Protein AF-A0A5B1B670-F1 (afdb_monomer_lite)

pLDDT: mean 86.03, std 16.73, range [36.69, 98.81]

Sequence (240 aa):
MGDAPPSSEPCRYPGCGRPSRPDPATGRPSLYCEQPDPGGGPVHNRANAWRARRSQRPATAVATDQPAPAPVSMARATLEQQLADLPAKLGELRDYFDGVLATIGSAGDVEAAAAEVEDAHREALAKVTEAERRASAAERATRLAEERAGVAEQQRQEADAVAEEALAEAVRVREELAAELARVRQEADAAVAAARDELAGAQTGHAAQLAERDAAVDRARADAETARREAAAAVAARAA

Radius of gyration: 71.91 Å; chains: 1; bounding box: 123×59×212 Å

Organism: Mycobacterium simiae (NCBI:txid1784)

Foldseek 3Di:
DDDDDPPFDAAPAPPGRHGDPDDDPDDDGANHNQDADPVRHDGRHPVVSVVVVVVPPPPPDPPPPDDDPDPVVVVVVVVVVCVVCVVVVVVVVVVVVVVVVVVCVVVVPVVVVVVVVVVVVVVVVVVVVVVVVVVVVVVVVVVVVVVVVVVVVVVVVVVVVVVVVVVVVVVVVVVVVVVVVVVVVVVVVVVVVVVVVVVVVVVVVVVVVVVVVVVVVVVVVVVVVVVVVVVVVVVVVVVD

Secondary structure (DSSP, 8-state):
-PPPPP-PPBP-STT--SBPPPPPSSSPPPSS-----TTT----SHHHHHHHHHHHS--------------HHHHHHHHHHHHHHHHHHHHHHHHHHHHHHHHHHHHT-HHHHHHHHHHHHHHHHHHHHHHHHHHHHHHHHHHHHHHHHHHHHHHHHHHHHHHHHHHHHHHHHHHHHHHHHHHHHHHHHHHHHHHHHHHHHHHHHHHHHHHHHHHHHHHHHHHHHHHHHHHHHHHHHHH-

Structure (mmCIF, N/CA/C/O backbone):
data_AF-A0A5B1B670-F1
#
_entry.id   AF-A0A5B1B670-F1
#
loop_
_atom_site.group_PDB
_atom_site.id
_atom_site.type_symbol
_atom_site.label_atom_id
_atom_site.label_alt_id
_atom_site.label_comp_id
_atom_site.label_asym_id
_atom_site.label_entity_id
_atom_site.label_seq_id
_atom_site.pdbx_PDB_ins_code
_atom_site.Cartn_x
_atom_site.Cartn_y
_atom_site.Cartn_z
_atom_site.occupancy
_atom_site.B_iso_or_equiv
_atom_site.auth_seq_id
_atom_site.auth_comp_id
_atom_site.auth_asym_id
_atom_site.auth_atom_id
_atom_site.pdbx_PDB_model_num
ATOM 1 N N . MET A 1 1 ? -22.233 45.347 37.075 1.00 40.03 1 MET A N 1
ATOM 2 C CA . MET A 1 1 ? -23.461 44.555 37.291 1.00 40.03 1 MET A CA 1
ATOM 3 C C . MET A 1 1 ? -23.571 44.351 38.787 1.00 40.03 1 MET A C 1
ATOM 5 O O . MET A 1 1 ? -22.675 43.747 39.353 1.00 40.03 1 MET A O 1
ATOM 9 N N . GLY A 1 2 ? -24.519 45.033 39.430 1.00 38.62 2 GLY A N 1
ATOM 10 C CA . GLY A 1 2 ? -24.670 45.025 40.885 1.00 38.62 2 GLY A CA 1
ATOM 11 C C . GLY A 1 2 ? -2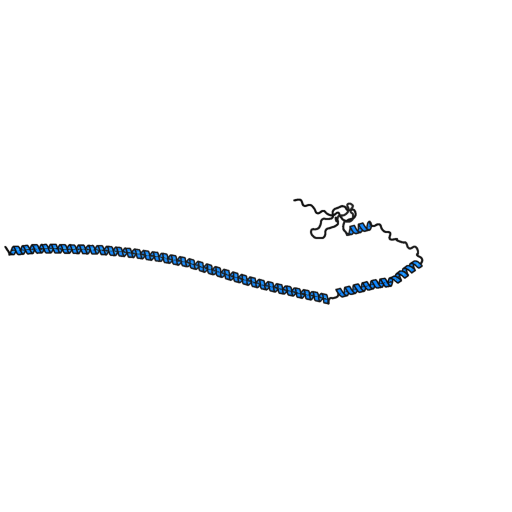5.566 43.873 41.315 1.00 38.62 2 GLY A C 1
ATOM 12 O O . GLY A 1 2 ? -26.729 43.842 40.918 1.00 38.62 2 GLY A O 1
ATOM 13 N N . ASP A 1 3 ? -25.016 42.951 42.101 1.00 39.50 3 ASP A N 1
ATOM 14 C CA . ASP A 1 3 ? -25.779 41.917 42.795 1.00 39.50 3 ASP A CA 1
ATOM 15 C C . ASP A 1 3 ? -26.571 42.554 43.940 1.00 39.50 3 ASP A C 1
ATOM 17 O O . ASP A 1 3 ? -26.010 43.156 44.859 1.00 39.50 3 ASP A O 1
ATOM 21 N N . ALA A 1 4 ? -27.895 42.438 43.874 1.00 37.97 4 ALA A N 1
ATOM 22 C CA . ALA A 1 4 ? -28.772 42.740 44.993 1.00 37.97 4 ALA A CA 1
ATOM 23 C C . ALA A 1 4 ? -28.609 41.631 46.053 1.00 37.97 4 ALA A C 1
ATOM 25 O O . ALA A 1 4 ? -28.753 40.456 45.710 1.00 37.97 4 ALA A O 1
ATOM 26 N N . PRO A 1 5 ? -28.306 41.947 47.326 1.00 52.00 5 PRO A N 1
ATOM 27 C CA . PRO A 1 5 ? -28.180 40.919 48.353 1.00 52.00 5 PRO A CA 1
ATOM 28 C C . PRO A 1 5 ? -29.547 40.267 48.628 1.00 52.00 5 PRO A C 1
ATOM 30 O O . PRO A 1 5 ? -30.568 40.964 48.592 1.00 52.00 5 PRO A O 1
ATOM 33 N N . PRO A 1 6 ? -29.602 38.956 48.935 1.00 54.06 6 PRO A N 1
ATOM 34 C CA . PRO A 1 6 ? -30.841 38.314 49.351 1.00 54.06 6 PRO A CA 1
ATOM 35 C C . PRO A 1 6 ? -31.345 39.000 50.623 1.00 54.06 6 PRO A C 1
ATOM 37 O O . PRO A 1 6 ? -30.607 39.170 51.594 1.00 54.06 6 PRO A O 1
ATOM 40 N N . SER A 1 7 ? -32.604 39.429 50.604 1.00 52.66 7 SER A N 1
ATOM 41 C CA . SER A 1 7 ? -33.283 40.052 51.735 1.00 52.66 7 SER A CA 1
ATOM 42 C C . SER A 1 7 ? -33.372 39.063 52.900 1.00 52.66 7 SER A C 1
ATOM 44 O O . SER A 1 7 ? -34.282 38.236 52.943 1.00 52.66 7 SER A O 1
ATOM 46 N N . SER A 1 8 ? -32.418 39.123 53.832 1.00 66.50 8 SER A N 1
ATOM 47 C CA . SER A 1 8 ? -32.449 38.357 55.078 1.00 66.50 8 SER A CA 1
ATOM 48 C C . SER A 1 8 ? -33.712 38.706 55.863 1.00 66.50 8 SER A C 1
ATOM 50 O O . SER A 1 8 ? -33.889 39.852 56.282 1.00 66.50 8 SER A O 1
ATOM 52 N N . GLU A 1 9 ? -34.595 37.728 56.069 1.00 78.62 9 GLU A N 1
ATOM 53 C CA . GLU A 1 9 ? -35.755 37.896 56.944 1.00 78.62 9 GLU A CA 1
ATOM 54 C C . GLU A 1 9 ? -35.300 38.304 58.360 1.00 78.62 9 GLU A C 1
ATOM 56 O O . GLU A 1 9 ? -34.229 37.889 58.817 1.00 78.62 9 GLU A O 1
ATOM 61 N N . PRO A 1 10 ? -36.076 39.119 59.094 1.00 86.56 10 PRO A N 1
ATOM 62 C CA . PRO A 1 10 ? -35.731 39.459 60.467 1.00 86.56 10 PRO A CA 1
ATOM 63 C C . PRO A 1 10 ? -35.710 38.205 61.356 1.00 86.56 10 PRO A C 1
ATOM 65 O O . PRO A 1 10 ? -36.527 37.292 61.221 1.00 86.56 10 PRO A O 1
ATOM 68 N N . CYS A 1 11 ? -34.776 38.174 62.304 1.00 89.50 11 CYS A N 1
ATOM 69 C CA . CYS A 1 11 ? -34.602 37.104 63.279 1.00 89.50 11 CYS A CA 1
ATOM 70 C C . CYS A 1 11 ? -35.915 36.818 64.024 1.00 89.50 11 CYS A C 1
ATOM 72 O O . CYS A 1 11 ? -36.503 37.695 64.651 1.00 89.50 11 CYS A O 1
ATOM 74 N N . ARG A 1 12 ? -36.348 35.552 64.052 1.00 87.56 12 ARG A N 1
ATOM 75 C CA . ARG A 1 12 ? -37.629 35.143 64.666 1.00 87.56 12 ARG A CA 1
ATOM 76 C C . ARG A 1 12 ? -37.575 34.977 66.199 1.00 87.56 12 ARG A C 1
ATOM 78 O O . ARG A 1 12 ? -38.421 34.287 66.795 1.00 87.56 12 ARG A O 1
ATOM 85 N N . TYR A 1 13 ? -36.547 35.534 66.841 1.00 88.44 13 TYR A N 1
ATOM 86 C CA . TYR A 1 13 ? -36.388 35.559 68.297 1.00 88.44 13 TYR A CA 1
ATOM 87 C C . TYR A 1 13 ? -37.199 36.729 68.894 1.00 88.44 13 TYR A C 1
ATOM 89 O O . TYR A 1 13 ? -37.145 37.828 68.343 1.00 88.44 13 TYR A O 1
ATOM 97 N N . PRO A 1 14 ? -37.964 36.538 69.989 1.00 84.94 14 PRO A N 1
ATOM 98 C CA . PRO A 1 14 ? -38.789 37.606 70.562 1.00 84.94 14 PRO A CA 1
ATOM 99 C C . PRO A 1 14 ? -37.969 38.863 70.901 1.00 84.94 14 PRO A C 1
ATOM 101 O O . PRO A 1 14 ? -37.016 38.780 71.669 1.00 84.94 14 PRO A O 1
ATOM 104 N N . GLY A 1 15 ? -38.345 40.017 70.340 1.00 83.12 15 GLY A N 1
ATOM 105 C CA . GLY A 1 15 ? -37.684 41.305 70.599 1.00 83.12 15 GLY A CA 1
ATOM 106 C C . GLY A 1 15 ? -36.414 41.584 69.782 1.00 83.12 15 GLY A C 1
ATOM 107 O O . GLY A 1 15 ? -35.803 42.632 69.970 1.00 83.12 15 GLY A O 1
ATOM 108 N N . CYS A 1 16 ? -36.016 40.698 68.864 1.00 86.25 16 CYS A N 1
ATOM 109 C CA . CYS A 1 16 ? -34.863 40.917 67.990 1.00 86.25 16 CYS A CA 1
ATOM 110 C C . CYS A 1 16 ? -35.292 41.423 66.604 1.00 86.25 16 CYS A C 1
ATOM 112 O O . CYS A 1 16 ? -36.090 40.779 65.933 1.00 86.25 16 CYS A O 1
ATOM 114 N N . GLY A 1 17 ? -34.731 42.553 66.160 1.00 82.50 17 GLY A N 1
ATOM 115 C CA . GLY A 1 17 ? -34.932 43.104 64.808 1.00 82.50 17 GLY A CA 1
ATOM 116 C C . GLY A 1 17 ? -33.762 42.878 63.841 1.00 82.50 17 GLY A C 1
ATOM 117 O O . GLY A 1 17 ? -33.761 43.440 62.751 1.00 82.50 17 GLY A O 1
ATOM 118 N N . ARG A 1 18 ? -32.734 42.115 64.240 1.00 85.50 18 ARG A N 1
ATOM 119 C CA . ARG A 1 18 ? -31.545 41.854 63.403 1.00 85.50 18 ARG A CA 1
ATOM 120 C C . ARG A 1 18 ? -31.890 40.916 62.239 1.00 85.50 18 ARG A C 1
ATOM 122 O O . ARG A 1 18 ? -32.767 40.074 62.421 1.00 85.50 18 ARG A O 1
ATOM 129 N N . PRO A 1 19 ? -31.188 40.990 61.095 1.00 85.56 19 PRO A N 1
ATOM 130 C CA . PRO A 1 19 ? -31.355 40.009 60.023 1.00 85.56 19 PRO A CA 1
ATOM 131 C C . PRO A 1 19 ? -31.002 38.594 60.508 1.00 85.56 19 PRO A C 1
ATOM 133 O O . PRO A 1 19 ? -30.134 38.422 61.372 1.00 85.56 19 PRO A O 1
ATOM 136 N N . SER A 1 20 ? -31.688 37.580 59.978 1.00 84.56 20 SER A N 1
ATOM 137 C CA . SER A 1 20 ? -31.318 36.180 60.176 1.00 84.56 20 SER A CA 1
ATOM 138 C C . SER A 1 20 ? -29.933 35.900 59.592 1.00 84.56 20 SER A C 1
ATOM 140 O O . SER A 1 20 ? -29.434 36.632 58.731 1.00 84.56 20 SER A O 1
ATOM 142 N N . ARG A 1 21 ? -29.271 34.854 60.096 1.00 82.44 21 ARG A N 1
ATOM 143 C CA . ARG A 1 21 ? -27.953 34.481 59.591 1.00 82.44 21 ARG A CA 1
ATOM 144 C C . ARG A 1 21 ? -28.082 34.047 58.113 1.00 82.44 21 ARG A C 1
ATOM 146 O O . ARG A 1 21 ? -28.992 33.271 57.811 1.00 82.44 21 ARG A O 1
ATOM 153 N N . PRO A 1 22 ? -27.180 34.508 57.220 1.00 76.06 22 PRO A N 1
ATOM 154 C CA . PRO A 1 22 ? -27.204 34.147 55.804 1.00 76.06 22 PRO A CA 1
ATOM 155 C C . PRO A 1 22 ? -27.184 32.636 55.582 1.00 76.06 22 PRO A C 1
ATOM 157 O O . PRO A 1 22 ? -26.565 31.899 56.360 1.00 76.06 22 PRO A O 1
ATOM 160 N N . ASP A 1 23 ? -27.837 32.195 54.510 1.00 75.06 23 ASP A N 1
ATOM 161 C CA . ASP A 1 23 ? -27.971 30.776 54.199 1.00 75.06 23 ASP A CA 1
ATOM 162 C C . ASP A 1 23 ? -26.605 30.110 53.996 1.00 75.06 23 ASP A C 1
ATOM 164 O O . ASP A 1 23 ? -25.756 30.637 53.268 1.00 75.06 23 ASP A O 1
ATOM 168 N N . PRO A 1 24 ? -26.359 28.950 54.630 1.00 69.44 24 PRO A N 1
ATOM 169 C CA . PRO A 1 24 ? -25.175 28.168 54.320 1.00 69.44 24 PRO A CA 1
ATOM 170 C C . PRO A 1 24 ? -25.276 27.633 52.884 1.00 69.44 24 PRO A C 1
ATOM 172 O O . PRO A 1 24 ? -26.355 27.259 52.432 1.00 69.44 24 PRO A O 1
ATOM 175 N N . ALA A 1 25 ? -24.138 27.537 52.183 1.00 66.38 25 ALA A N 1
ATOM 176 C CA . ALA A 1 25 ? -24.068 27.032 50.803 1.00 66.38 25 ALA A CA 1
ATOM 177 C C . ALA A 1 25 ? -24.646 25.608 50.635 1.00 66.38 25 ALA A C 1
ATOM 179 O O . ALA A 1 25 ? -25.003 25.202 49.533 1.00 66.38 25 ALA A O 1
ATOM 180 N N . THR A 1 26 ? -24.769 24.861 51.733 1.00 56.81 26 THR A N 1
ATOM 181 C CA . THR A 1 26 ? -25.483 23.590 51.823 1.00 56.81 26 THR A CA 1
ATOM 182 C C . THR A 1 26 ? -26.302 23.554 53.117 1.00 56.81 26 THR A C 1
ATOM 184 O O . THR A 1 26 ? -25.773 23.746 54.211 1.00 56.81 26 THR A O 1
ATOM 187 N N . GLY A 1 27 ? -27.611 23.307 53.006 1.00 67.38 27 GLY A N 1
ATOM 188 C CA . GLY A 1 27 ? -28.507 23.148 54.156 1.00 67.38 27 GLY A CA 1
ATOM 189 C C . GLY A 1 27 ? -29.766 24.011 54.099 1.00 67.38 27 GLY A C 1
ATOM 190 O O . GLY A 1 27 ? -30.046 24.692 53.118 1.00 67.38 27 GLY A O 1
ATOM 191 N N . ARG A 1 28 ? -30.570 23.933 55.164 1.00 67.75 28 ARG A N 1
ATOM 192 C CA . ARG A 1 28 ? -31.826 24.680 55.287 1.00 67.75 28 ARG A CA 1
ATOM 193 C C . ARG A 1 28 ? -31.548 26.102 55.802 1.00 67.75 28 ARG A C 1
ATOM 195 O O . ARG A 1 28 ? -30.795 26.221 56.771 1.00 67.75 28 ARG A O 1
ATOM 202 N N . PRO A 1 29 ? -32.200 27.136 55.241 1.00 73.38 29 PRO A N 1
ATOM 203 C CA . PRO A 1 29 ? -32.092 28.514 55.703 1.00 73.38 29 PRO A CA 1
ATOM 204 C C . PRO A 1 29 ? -32.267 28.682 57.209 1.00 73.38 29 PRO A C 1
ATOM 206 O O . PRO A 1 29 ? -33.147 28.060 57.825 1.00 73.38 29 PRO A O 1
ATOM 209 N N . SER A 1 30 ? -31.435 29.532 57.813 1.00 79.62 30 SER A N 1
ATOM 210 C CA . SER A 1 30 ? -31.504 29.802 59.248 1.00 79.62 30 SER A CA 1
ATOM 211 C C . SER A 1 30 ? -32.535 30.903 59.538 1.00 79.62 30 SER A C 1
ATOM 213 O O . SER A 1 30 ? -32.563 31.948 58.896 1.00 79.62 30 SER A O 1
ATOM 215 N N . LEU A 1 31 ? -33.409 30.679 60.523 1.00 84.19 31 LEU A N 1
ATOM 216 C CA . LEU A 1 31 ? -34.479 31.627 60.892 1.00 84.19 31 LEU A CA 1
ATOM 217 C C . LEU A 1 31 ? -34.082 32.583 62.034 1.00 84.19 31 LEU A C 1
ATOM 219 O O . LEU A 1 31 ? -34.919 33.329 62.550 1.00 84.19 31 LEU A O 1
ATOM 223 N N . TYR A 1 32 ? -32.831 32.518 62.492 1.00 88.88 32 TYR A N 1
ATOM 224 C CA . TYR A 1 32 ? -32.336 33.265 63.648 1.00 88.88 32 TYR A CA 1
ATOM 225 C C . TYR A 1 32 ? -30.950 33.847 63.356 1.00 88.88 32 TYR A C 1
ATOM 227 O O . TYR A 1 32 ? -30.236 33.338 62.500 1.00 88.88 32 TYR A O 1
ATOM 235 N N . CYS A 1 33 ? -30.561 34.917 64.052 1.00 87.94 33 CYS A N 1
ATOM 236 C CA . CYS A 1 33 ? -29.264 35.568 63.838 1.00 87.94 33 CYS A CA 1
ATOM 237 C C . CYS A 1 33 ? -28.088 34.845 64.515 1.00 87.94 33 CYS A C 1
ATOM 239 O O . CYS A 1 33 ? -26.942 35.188 64.247 1.00 87.94 33 CYS A O 1
ATOM 241 N N . GLU A 1 34 ? -28.359 33.877 65.401 1.00 85.31 34 GLU A N 1
ATOM 242 C CA . GLU A 1 34 ? -27.355 33.091 66.139 1.00 85.31 34 GLU A CA 1
ATOM 243 C C . GLU A 1 34 ? -26.338 33.928 66.927 1.00 85.31 34 GLU A C 1
ATOM 245 O O . GLU A 1 34 ? -25.272 33.446 67.306 1.00 85.31 34 GLU A O 1
ATOM 250 N N . GLN A 1 35 ? -26.695 35.172 67.246 1.00 83.94 35 GLN A N 1
ATOM 251 C CA . GLN A 1 35 ? -25.911 36.043 68.109 1.00 83.94 35 GLN A CA 1
ATOM 252 C C . GLN A 1 35 ? -26.555 36.178 69.495 1.00 83.94 35 GLN A C 1
ATOM 254 O O . GLN A 1 35 ? -27.779 36.076 69.614 1.00 83.94 35 GLN A O 1
ATOM 259 N N . PRO A 1 36 ? -25.754 36.392 70.553 1.00 86.38 36 PRO A N 1
ATOM 260 C CA . PRO A 1 36 ? -26.262 36.764 71.868 1.00 86.38 36 PRO A CA 1
ATOM 261 C C . PRO A 1 36 ? -26.767 38.218 71.896 1.00 86.38 36 PRO A C 1
ATOM 263 O O . PRO A 1 36 ? -26.414 39.053 71.049 1.00 86.38 36 PRO A O 1
ATOM 266 N N . ASP A 1 37 ? -27.595 38.528 72.896 1.00 82.31 37 ASP A N 1
ATOM 267 C CA . ASP A 1 37 ? -28.037 39.900 73.165 1.00 82.31 37 ASP A CA 1
ATOM 268 C C . ASP A 1 37 ? -26.850 40.796 73.581 1.00 82.31 37 ASP A C 1
ATOM 270 O O . ASP A 1 37 ? -25.907 40.299 74.202 1.00 82.31 37 ASP A O 1
ATOM 274 N N . PRO A 1 38 ? -26.895 42.123 73.321 1.00 72.19 38 PRO A N 1
ATOM 275 C CA . PRO A 1 38 ? -25.811 43.064 73.649 1.00 72.19 38 PRO A CA 1
ATOM 276 C C . PRO A 1 38 ? -25.345 43.051 75.114 1.00 72.19 38 PRO A C 1
ATOM 278 O O . PRO A 1 38 ? -24.224 43.455 75.397 1.00 72.19 38 PRO A O 1
ATOM 281 N N . GLY A 1 39 ? -26.197 42.598 76.039 1.00 71.94 39 GLY A N 1
ATOM 282 C CA . GLY A 1 39 ? -25.903 42.484 77.471 1.00 71.94 39 GLY A CA 1
ATOM 283 C C . GLY A 1 39 ? -25.408 41.104 77.924 1.00 71.94 39 GLY A C 1
ATOM 284 O O . GLY A 1 39 ? -25.469 40.819 79.114 1.00 71.94 39 GLY A O 1
ATOM 285 N N . GLY A 1 40 ? -24.982 40.228 77.005 1.00 74.25 40 GLY A N 1
ATOM 286 C CA . GLY A 1 40 ? -24.551 38.861 77.334 1.00 74.25 40 GLY A CA 1
ATOM 287 C C . GLY A 1 40 ? -25.704 37.864 77.503 1.00 74.25 40 GLY A C 1
ATOM 288 O O . GLY A 1 40 ? -25.582 36.887 78.239 1.00 74.25 40 GLY A O 1
ATOM 289 N N . GLY A 1 41 ? -26.839 38.117 76.844 1.00 79.00 41 GLY A N 1
ATOM 290 C CA . GLY A 1 41 ? -28.018 37.248 76.892 1.00 79.00 41 GLY A CA 1
ATOM 291 C C . GLY A 1 41 ? -27.886 35.965 76.053 1.00 79.00 41 GLY A C 1
ATOM 292 O O . GLY A 1 41 ? -26.895 35.768 75.345 1.00 79.00 41 GLY A O 1
ATOM 293 N N . PRO A 1 42 ? -28.887 35.068 76.116 1.00 83.56 42 PRO A N 1
ATOM 294 C CA . PRO A 1 42 ? -28.865 33.792 75.409 1.00 83.56 42 PRO A CA 1
ATOM 295 C C . PRO A 1 42 ? -28.763 33.979 73.891 1.00 83.56 42 PRO A C 1
ATOM 297 O O . PRO A 1 42 ? -29.388 34.862 73.311 1.00 83.56 42 PRO A O 1
ATOM 300 N N . VAL A 1 43 ? -28.010 33.098 73.230 1.00 88.62 43 VAL A N 1
ATOM 301 C CA . VAL A 1 43 ? -27.857 33.109 71.768 1.00 88.62 43 VAL A CA 1
ATOM 302 C C . VAL A 1 43 ? -29.208 32.913 71.079 1.00 88.62 43 VAL A C 1
ATOM 304 O O . VAL A 1 43 ? -29.965 32.003 71.431 1.00 88.62 43 VAL A O 1
ATOM 307 N N . HIS A 1 44 ? -29.507 33.731 70.071 1.00 88.62 44 HIS A N 1
ATOM 308 C CA . HIS A 1 44 ? -30.762 33.663 69.326 1.00 88.62 44 HIS A CA 1
ATOM 309 C C . HIS A 1 44 ? -30.781 32.436 68.417 1.00 88.62 44 HIS A C 1
ATOM 311 O O . HIS A 1 44 ? -30.301 32.461 67.290 1.00 88.62 44 HIS A O 1
ATOM 317 N N . ASN A 1 45 ? -31.354 31.346 68.915 1.00 87.69 45 ASN A N 1
ATOM 318 C CA . ASN A 1 45 ? -31.592 30.111 68.175 1.00 87.69 45 ASN A CA 1
ATOM 319 C C . ASN A 1 45 ? -32.977 29.541 68.529 1.00 87.69 45 ASN A C 1
ATOM 321 O O . ASN A 1 45 ? -33.667 30.042 69.423 1.00 87.69 45 ASN A O 1
ATOM 325 N N . ARG A 1 46 ? -33.395 28.465 67.853 1.00 85.94 46 ARG A N 1
ATOM 326 C CA . ARG A 1 46 ? -34.724 27.853 68.042 1.00 85.94 46 ARG A CA 1
ATOM 327 C C . ARG A 1 46 ? -35.000 27.437 69.491 1.00 85.94 46 ARG A C 1
ATOM 329 O O . ARG A 1 46 ? -36.104 27.665 69.988 1.00 85.94 46 ARG A O 1
ATOM 336 N N . ALA A 1 47 ? -34.013 26.842 70.159 1.00 83.69 47 ALA A N 1
ATOM 337 C CA . ALA A 1 47 ? -34.155 26.328 71.519 1.00 83.69 47 ALA A CA 1
ATOM 338 C C . ALA A 1 47 ? -34.345 27.461 72.541 1.00 83.69 47 ALA A C 1
ATOM 340 O O . ALA A 1 47 ? -35.223 27.388 73.405 1.00 83.69 47 ALA A O 1
ATOM 341 N N . ASN A 1 48 ? -33.573 28.539 72.404 1.00 86.94 48 ASN A N 1
ATOM 342 C CA . ASN A 1 48 ? -33.671 29.704 73.278 1.00 86.94 48 ASN A CA 1
ATOM 343 C C . ASN A 1 48 ? -34.914 30.543 72.967 1.00 86.94 48 ASN A C 1
ATOM 345 O O . ASN A 1 48 ? -35.574 31.008 73.891 1.00 86.94 48 ASN A O 1
ATOM 349 N N . ALA A 1 49 ? -35.317 30.652 71.697 1.00 85.94 49 ALA A N 1
ATOM 350 C CA . ALA A 1 49 ? -36.555 31.330 71.312 1.00 85.94 49 ALA A CA 1
ATOM 351 C C . ALA A 1 49 ? -37.801 30.640 71.894 1.00 85.94 49 ALA A C 1
ATOM 353 O O . ALA A 1 49 ? -38.769 31.302 72.263 1.00 85.94 49 ALA A O 1
ATOM 354 N N . TRP A 1 50 ? -37.798 29.304 71.982 1.00 83.06 50 TRP A N 1
ATOM 355 C CA . TRP A 1 50 ? -38.866 28.559 72.652 1.00 83.06 50 TRP A CA 1
ATOM 356 C C . TRP A 1 50 ? -38.888 28.826 74.164 1.00 83.06 50 TRP A C 1
ATOM 358 O O . TRP A 1 50 ? -39.954 29.113 74.709 1.00 83.06 50 TRP A O 1
ATOM 368 N N . ARG A 1 51 ? -37.723 28.816 74.829 1.00 84.25 51 ARG A N 1
ATOM 369 C CA . ARG A 1 51 ? -37.611 29.161 76.257 1.00 84.25 51 ARG A CA 1
ATOM 370 C C . ARG A 1 51 ? -38.077 30.591 76.547 1.00 84.25 51 ARG A C 1
ATOM 372 O O . ARG A 1 51 ? -38.885 30.772 77.450 1.00 84.25 51 ARG A O 1
ATOM 379 N N . ALA A 1 52 ? -37.659 31.566 75.740 1.00 83.81 52 ALA A N 1
ATOM 380 C CA . ALA A 1 52 ? -38.060 32.967 75.871 1.00 83.81 52 ALA A CA 1
ATOM 381 C C . ALA A 1 52 ? -39.577 33.170 75.700 1.00 83.81 52 ALA A C 1
ATOM 383 O O . ALA A 1 52 ? -40.200 33.923 76.441 1.00 83.81 52 ALA A O 1
ATOM 384 N N . ARG A 1 53 ? -40.212 32.452 74.764 1.00 82.31 53 ARG A N 1
ATOM 385 C CA . ARG A 1 53 ? -41.678 32.477 74.614 1.00 82.31 53 ARG A CA 1
ATOM 386 C C . ARG A 1 53 ? -42.403 31.831 75.793 1.00 82.31 53 ARG A C 1
ATOM 388 O O . ARG A 1 53 ? -43.495 32.262 76.148 1.00 82.31 53 ARG A O 1
ATOM 395 N N . ARG A 1 54 ? -41.812 30.802 76.404 1.00 77.06 54 ARG A N 1
ATOM 396 C CA . ARG A 1 54 ? -42.374 30.146 77.590 1.00 77.06 54 ARG A CA 1
ATOM 397 C C . ARG A 1 54 ? -42.275 31.026 78.835 1.00 77.06 54 ARG A C 1
ATOM 399 O O . ARG A 1 54 ? -43.207 31.006 79.625 1.00 77.06 54 ARG A O 1
ATOM 406 N N . SER A 1 55 ? -41.204 31.802 78.991 1.00 75.00 55 SER A N 1
ATOM 407 C CA . SER A 1 55 ? -41.062 32.754 80.101 1.00 75.00 55 SER A CA 1
ATOM 408 C C . SER A 1 55 ? -41.899 34.026 79.927 1.00 75.00 55 SER A C 1
ATOM 410 O O . SER A 1 55 ? -42.243 34.652 80.920 1.00 75.00 55 SER A O 1
ATOM 412 N N . GLN A 1 56 ? -42.255 34.397 78.690 1.00 70.56 56 GLN A N 1
ATOM 413 C CA . GLN A 1 56 ? -43.163 35.517 78.390 1.00 70.56 56 GLN A CA 1
ATOM 414 C C . GLN A 1 56 ? -44.648 35.128 78.391 1.00 70.56 56 GLN A C 1
ATOM 416 O O . GLN A 1 56 ? -45.514 36.002 78.343 1.00 70.56 56 GLN A O 1
ATOM 421 N N . ARG A 1 57 ? -44.973 33.830 78.443 1.00 63.78 57 ARG A N 1
ATOM 422 C CA . ARG A 1 57 ? -46.346 33.401 78.710 1.00 63.78 57 ARG A CA 1
ATOM 423 C C . ARG A 1 57 ? -46.684 33.817 80.146 1.00 63.78 57 ARG A C 1
ATOM 425 O O . ARG A 1 57 ? -45.953 33.404 81.047 1.00 63.78 57 ARG A O 1
ATOM 432 N N . PRO A 1 58 ? -47.767 34.580 80.389 1.00 48.41 58 PRO A N 1
ATOM 433 C CA . PRO A 1 58 ? -48.244 34.764 81.749 1.00 48.41 58 PRO A CA 1
ATOM 434 C C . PRO A 1 58 ? -48.482 33.371 82.322 1.00 48.41 58 PRO A C 1
ATOM 436 O O . PRO A 1 58 ? -49.105 32.529 81.668 1.00 48.41 58 PRO A O 1
ATOM 439 N N . ALA A 1 59 ? -47.926 33.111 83.503 1.00 51.41 59 ALA A N 1
ATOM 440 C CA . ALA A 1 59 ? -48.277 31.938 84.274 1.00 51.41 59 ALA A CA 1
ATOM 441 C C . ALA A 1 59 ? -49.785 32.025 84.524 1.00 51.41 59 ALA A C 1
ATOM 443 O O . ALA A 1 59 ? -50.235 32.712 85.436 1.00 51.41 59 ALA A O 1
ATOM 444 N N . THR A 1 60 ? -50.584 31.378 83.674 1.00 42.62 60 THR A N 1
ATOM 445 C CA . THR A 1 60 ? -51.917 30.936 84.060 1.00 42.62 60 THR A CA 1
ATOM 446 C C . THR A 1 60 ? -51.684 30.138 85.322 1.00 42.62 60 THR A C 1
ATOM 448 O O . THR A 1 60 ? -51.037 29.090 85.261 1.00 42.62 60 THR A O 1
ATOM 451 N N . ALA A 1 61 ? -52.078 30.738 86.443 1.00 43.31 61 ALA A N 1
ATOM 452 C CA . ALA A 1 61 ? -51.874 30.229 87.776 1.00 43.31 61 ALA A CA 1
ATOM 453 C C . ALA A 1 61 ? -52.211 28.739 87.782 1.00 43.31 61 ALA A C 1
ATOM 455 O O . ALA A 1 61 ? -53.371 28.345 87.684 1.00 43.31 61 ALA A O 1
ATOM 456 N N . VAL A 1 62 ? -51.175 27.905 87.866 1.00 42.81 62 VAL A N 1
ATOM 457 C CA . VAL A 1 62 ? -51.341 26.603 88.487 1.00 42.81 62 VAL A CA 1
ATOM 458 C C . VAL A 1 62 ? -51.684 26.976 89.915 1.00 42.81 62 VAL A C 1
ATOM 460 O O . VAL A 1 62 ? -50.833 27.502 90.631 1.00 42.81 62 VAL A O 1
ATOM 463 N N . ALA A 1 63 ? -52.959 26.841 90.264 1.00 40.81 63 ALA A N 1
ATOM 464 C CA . ALA A 1 63 ? -53.410 26.936 91.632 1.00 40.81 63 ALA A CA 1
ATOM 465 C C . ALA A 1 63 ? -52.605 25.905 92.429 1.00 40.81 63 ALA A C 1
ATOM 467 O O . ALA A 1 63 ? -52.902 24.714 92.422 1.00 40.81 63 ALA A O 1
ATOM 468 N N . THR A 1 64 ? -51.522 26.350 93.060 1.00 38.34 64 THR A N 1
ATOM 469 C CA . THR A 1 64 ? -50.945 25.659 94.202 1.00 38.34 64 THR A CA 1
ATOM 470 C C . THR A 1 64 ? -51.916 25.895 95.340 1.00 38.34 64 THR A C 1
ATOM 472 O O . THR A 1 64 ? -51.754 26.821 96.133 1.00 38.34 64 THR A O 1
ATOM 475 N N . ASP A 1 65 ? -52.977 25.098 95.339 1.00 36.69 65 ASP A N 1
ATOM 476 C CA . ASP A 1 65 ? -53.834 24.933 96.491 1.00 36.69 65 ASP A CA 1
ATOM 477 C C . ASP A 1 65 ? -52.957 24.271 97.558 1.00 36.69 65 ASP A C 1
ATOM 479 O O . ASP A 1 65 ? -52.498 23.135 97.409 1.00 36.69 65 ASP A O 1
ATOM 483 N N . GLN A 1 66 ? -52.614 25.029 98.597 1.00 39.28 66 GLN A N 1
ATOM 484 C CA . GLN A 1 66 ? -52.184 24.404 99.837 1.00 39.28 66 GLN A CA 1
ATOM 485 C C . GLN A 1 66 ? -53.331 23.492 100.278 1.00 39.28 66 GLN A C 1
ATOM 487 O O . GLN A 1 66 ? -54.460 23.979 100.359 1.00 39.28 66 GLN A O 1
ATOM 492 N N . PRO A 1 67 ? -53.104 22.208 100.599 1.00 42.22 67 PRO A N 1
ATOM 493 C CA . PRO A 1 67 ? -54.172 21.416 101.164 1.00 42.22 67 PRO A CA 1
ATOM 494 C C . PRO A 1 67 ? -54.422 21.940 102.581 1.00 42.22 67 PRO A C 1
ATOM 496 O O . PRO A 1 67 ? -53.738 21.575 103.536 1.00 42.22 67 PRO A O 1
ATOM 499 N N . ALA A 1 68 ? -55.442 22.786 102.727 1.00 49.81 68 ALA A N 1
ATOM 500 C CA . ALA A 1 68 ? -56.269 22.745 103.923 1.00 49.81 68 ALA A CA 1
ATOM 501 C C . ALA A 1 68 ? -56.698 21.279 104.138 1.00 49.81 68 ALA A C 1
ATOM 503 O O . ALA A 1 68 ? -56.814 20.548 103.147 1.00 49.81 68 ALA A O 1
ATOM 504 N N . PRO A 1 69 ? -56.922 20.802 105.378 1.00 44.72 69 PRO A N 1
ATOM 505 C CA . PRO A 1 69 ? -57.414 19.450 105.594 1.00 44.72 69 PRO A CA 1
ATOM 506 C C . PRO A 1 69 ? -58.776 19.330 104.911 1.00 44.72 69 PRO A C 1
ATOM 508 O O . PRO A 1 69 ? -59.807 19.722 105.455 1.00 44.72 69 PRO A O 1
ATOM 511 N N . ALA A 1 70 ? -58.770 18.831 103.677 1.00 46.47 70 ALA A N 1
ATOM 512 C CA . ALA A 1 70 ? -59.983 18.498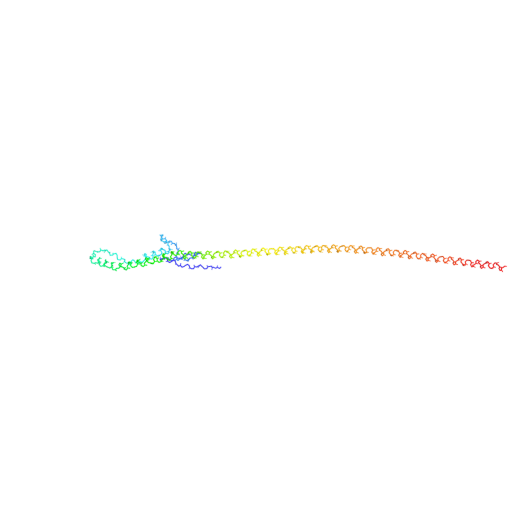 102.979 1.00 46.47 70 ALA A CA 1
ATOM 513 C C . ALA A 1 70 ? -60.689 17.456 103.855 1.00 46.47 70 ALA A C 1
ATOM 515 O O . ALA A 1 70 ? -60.026 16.543 104.366 1.00 46.47 70 ALA A O 1
ATOM 516 N N . PRO A 1 71 ? -62.007 17.585 104.084 1.00 49.59 71 PRO A N 1
ATOM 517 C CA . PRO A 1 71 ? -62.742 16.575 104.824 1.00 49.59 71 PRO A CA 1
ATOM 518 C C . PRO A 1 71 ? -62.435 15.219 104.192 1.00 49.59 71 PRO A C 1
ATOM 520 O O . PRO A 1 71 ? -62.353 15.108 102.969 1.00 49.59 71 PRO A O 1
ATOM 523 N N . VAL A 1 72 ? -62.241 14.194 105.021 1.00 56.44 72 VAL A N 1
ATOM 524 C CA . VAL A 1 72 ? -61.844 12.826 104.627 1.00 56.44 72 VAL A CA 1
ATOM 525 C C . VAL A 1 72 ? -62.711 12.268 103.477 1.00 56.44 72 VAL A C 1
ATOM 527 O O . VAL A 1 72 ? -62.288 11.379 102.744 1.00 56.44 72 VAL A O 1
ATOM 530 N N . SER A 1 73 ? -63.896 12.847 103.272 1.00 56.31 73 SER A N 1
ATOM 531 C CA . SER A 1 73 ? -64.814 12.663 102.146 1.00 56.31 73 SER A CA 1
ATOM 532 C C . SER A 1 73 ? -64.271 13.082 100.770 1.00 56.31 73 SER A C 1
ATOM 534 O O . SER A 1 73 ? -64.511 12.361 99.814 1.00 56.31 73 SER A O 1
ATOM 536 N N . MET A 1 74 ? -63.524 14.184 100.632 1.00 50.41 74 MET A N 1
ATOM 537 C CA . MET A 1 74 ? -62.924 14.591 99.347 1.00 50.41 74 MET A CA 1
ATOM 538 C C . MET A 1 74 ? -61.730 13.706 98.992 1.00 50.41 74 MET A C 1
ATOM 540 O O . MET A 1 74 ? -61.583 13.311 97.842 1.00 50.41 74 MET A O 1
ATOM 544 N N . ALA A 1 75 ? -60.919 13.315 99.980 1.00 56.88 75 ALA A N 1
ATOM 545 C CA . ALA A 1 75 ? -59.854 12.331 99.780 1.00 56.88 75 ALA A CA 1
ATOM 546 C C . ALA A 1 75 ? -60.422 10.950 99.393 1.00 56.88 75 ALA A C 1
ATOM 548 O O . ALA A 1 75 ? -59.878 10.300 98.504 1.00 56.88 75 ALA A O 1
ATOM 549 N N . ARG A 1 76 ? -61.553 10.533 99.989 1.00 60.72 76 ARG A N 1
ATOM 550 C CA . ARG A 1 76 ? -62.298 9.326 99.586 1.00 60.72 76 ARG A CA 1
ATOM 551 C C . ARG A 1 76 ? -62.913 9.438 98.196 1.00 60.72 76 ARG A C 1
ATOM 553 O O . ARG A 1 76 ? -62.739 8.515 97.420 1.00 60.72 76 ARG A O 1
ATOM 560 N N . ALA A 1 77 ? -63.552 10.557 97.865 1.00 63.75 77 ALA A N 1
ATOM 561 C CA . ALA A 1 77 ? -64.122 10.784 96.538 1.00 63.75 77 ALA A CA 1
ATOM 562 C C . ALA A 1 77 ? -63.033 10.789 95.454 1.00 63.75 77 ALA A C 1
ATOM 564 O O . ALA A 1 77 ? -63.214 10.224 94.382 1.00 63.75 77 ALA A O 1
ATOM 565 N N . THR A 1 78 ? -61.862 11.359 95.755 1.00 68.44 78 THR A N 1
ATOM 566 C CA . THR A 1 78 ? -60.710 11.338 94.842 1.00 68.44 78 THR A CA 1
ATOM 567 C C . THR A 1 78 ? -60.115 9.929 94.727 1.00 68.44 78 THR A C 1
ATOM 569 O O . THR A 1 78 ? -59.717 9.529 93.639 1.00 68.44 78 THR A O 1
ATOM 572 N N . LEU A 1 79 ? -60.089 9.147 95.815 1.00 71.12 79 LEU A N 1
ATOM 573 C CA . LEU A 1 79 ? -59.651 7.746 95.800 1.00 71.12 79 LEU A CA 1
ATOM 574 C C . LEU A 1 79 ? -60.636 6.840 95.044 1.00 71.12 79 LEU A C 1
ATOM 576 O O . LEU A 1 79 ? -60.200 5.991 94.279 1.00 71.12 79 LEU A O 1
ATOM 580 N N . GLU A 1 80 ? -61.943 7.027 95.217 1.00 74.56 80 GLU A N 1
ATOM 581 C CA . GLU A 1 80 ? -62.990 6.307 94.481 1.00 74.56 80 GLU A CA 1
ATOM 582 C C . GLU A 1 80 ? -62.945 6.636 92.989 1.00 74.56 80 GLU A C 1
ATOM 584 O O . GLU A 1 80 ? -63.010 5.723 92.173 1.00 74.56 80 GLU A O 1
ATOM 589 N N . GLN A 1 81 ? -62.730 7.904 92.626 1.00 77.06 81 GLN A N 1
ATOM 590 C CA . GLN A 1 81 ? -62.496 8.313 91.241 1.00 77.06 81 GLN A CA 1
ATOM 591 C C . GLN A 1 81 ? -61.223 7.665 90.676 1.00 77.06 81 GLN A C 1
ATOM 593 O O . GLN A 1 81 ? -61.250 7.105 89.586 1.00 77.06 81 GLN A O 1
ATOM 598 N N . GLN A 1 82 ? -60.118 7.660 91.430 1.00 75.75 82 GLN A N 1
ATOM 599 C CA . GLN A 1 82 ? -58.887 6.996 90.990 1.00 75.75 82 GLN A CA 1
ATOM 600 C C . GLN A 1 82 ? -59.047 5.479 90.858 1.00 75.75 82 GLN A C 1
ATOM 602 O O . GLN A 1 82 ? -58.474 4.897 89.942 1.00 75.75 82 GLN A O 1
ATOM 607 N N . LEU A 1 83 ? -59.830 4.839 91.730 1.00 79.31 83 LEU A N 1
ATOM 608 C CA . LEU A 1 83 ? -60.154 3.414 91.641 1.00 79.31 83 LEU A CA 1
ATOM 609 C C . LEU A 1 83 ? -61.120 3.108 90.488 1.00 79.31 83 LEU A C 1
ATOM 611 O O . LEU A 1 83 ? -61.021 2.032 89.904 1.00 79.31 83 LEU A O 1
ATOM 615 N N . ALA A 1 84 ? -62.008 4.039 90.133 1.00 81.19 84 ALA A N 1
ATOM 616 C CA . ALA A 1 84 ? -62.895 3.937 88.974 1.00 81.19 84 ALA A CA 1
ATOM 617 C C . ALA A 1 84 ? -62.157 4.162 87.641 1.00 81.19 84 ALA A C 1
ATOM 619 O O . ALA A 1 84 ? -62.496 3.521 86.648 1.00 81.19 84 ALA A O 1
ATOM 620 N N . ASP A 1 85 ? -61.123 5.010 87.629 1.00 84.31 85 ASP A N 1
ATOM 621 C CA . ASP A 1 85 ? -60.279 5.295 86.460 1.00 84.31 85 ASP A CA 1
ATOM 622 C C . ASP A 1 85 ? -59.140 4.268 86.283 1.00 84.31 85 ASP A C 1
ATOM 624 O O . ASP A 1 85 ? -58.588 4.117 85.189 1.00 84.31 85 ASP A O 1
ATOM 628 N N . LEU A 1 86 ? -58.775 3.539 87.346 1.00 82.12 86 LEU A N 1
ATOM 629 C CA . LEU A 1 86 ? -57.713 2.526 87.342 1.00 82.12 86 LEU A CA 1
ATOM 630 C C . LEU A 1 86 ? -57.888 1.459 86.239 1.00 82.12 86 LEU A C 1
ATOM 632 O O . LEU A 1 86 ? -56.905 1.173 85.557 1.00 82.12 86 LEU A O 1
ATOM 636 N N . PRO A 1 87 ? -59.088 0.887 85.997 1.00 89.50 87 PRO A N 1
ATOM 637 C CA . PRO A 1 87 ? -59.298 -0.093 84.934 1.00 89.50 87 PRO A CA 1
ATOM 638 C C . PRO A 1 87 ? -59.054 0.497 83.544 1.00 89.50 87 PRO A C 1
ATOM 640 O O . PRO A 1 87 ? -58.476 -0.176 82.695 1.00 89.50 87 PRO A O 1
ATOM 643 N N . ALA A 1 88 ? -59.439 1.758 83.322 1.00 87.25 88 ALA A N 1
ATOM 644 C CA . ALA A 1 88 ? -59.202 2.447 82.057 1.00 87.25 88 ALA A CA 1
ATOM 645 C C . ALA A 1 88 ? -57.702 2.675 81.827 1.00 87.25 88 ALA A C 1
ATOM 647 O O . ALA A 1 88 ? -57.191 2.354 80.759 1.00 87.25 88 ALA A O 1
ATOM 648 N N . LYS A 1 89 ? -56.966 3.118 82.855 1.00 88.75 89 LYS A N 1
ATOM 649 C CA . LYS A 1 89 ? -55.502 3.279 82.783 1.00 88.75 89 LYS A CA 1
ATOM 650 C C . LYS A 1 89 ? -54.760 1.957 82.598 1.00 88.75 89 LYS A C 1
ATOM 652 O O . LYS A 1 89 ? -53.751 1.911 81.902 1.00 88.75 89 LYS A O 1
ATOM 657 N N . LEU A 1 90 ? -55.251 0.881 83.210 1.00 91.25 90 LEU A N 1
ATOM 658 C CA . LEU A 1 90 ? -54.728 -0.468 82.984 1.00 91.25 90 LEU A CA 1
ATOM 659 C C . LEU A 1 90 ? -55.027 -0.960 81.559 1.00 91.25 90 LEU A C 1
ATOM 661 O O . LEU A 1 90 ? -54.188 -1.645 80.981 1.00 91.25 90 LEU A O 1
ATOM 665 N N . GLY A 1 91 ? -56.172 -0.579 80.984 1.00 91.88 91 GLY A N 1
ATOM 666 C CA . GLY A 1 91 ? -56.498 -0.791 79.572 1.00 91.88 91 GLY A CA 1
ATOM 667 C C . GLY A 1 91 ? -55.534 -0.057 78.639 1.00 91.88 91 GLY A C 1
ATOM 668 O O . GLY A 1 91 ? -54.907 -0.692 77.803 1.00 91.88 91 GLY A O 1
ATOM 669 N N . GLU A 1 92 ? -55.312 1.240 78.861 1.00 91.12 92 GLU A N 1
ATOM 670 C CA . GLU A 1 92 ? -54.346 2.044 78.091 1.00 91.12 92 GLU A CA 1
ATOM 671 C C . GLU A 1 92 ? -52.923 1.464 78.154 1.00 91.12 92 GLU A C 1
ATOM 673 O O . GLU A 1 92 ? -52.209 1.420 77.152 1.00 91.12 92 GLU A O 1
ATOM 678 N N . LEU A 1 93 ? -52.499 0.996 79.334 1.00 91.38 93 LEU A N 1
ATOM 679 C CA . LEU A 1 93 ? -51.185 0.382 79.515 1.00 91.38 93 LEU A CA 1
ATOM 680 C C . LEU A 1 93 ? -51.081 -0.963 78.783 1.00 91.38 93 LEU A C 1
ATOM 682 O O . LEU A 1 93 ? -50.033 -1.281 78.222 1.00 91.38 93 LEU A O 1
ATOM 686 N N . ARG A 1 94 ? -52.165 -1.745 78.771 1.00 93.25 94 ARG A N 1
ATOM 687 C CA . ARG A 1 94 ? -52.249 -2.994 78.013 1.00 93.25 94 ARG A CA 1
ATOM 688 C C . ARG A 1 94 ? -52.182 -2.731 76.511 1.00 93.25 94 ARG A C 1
ATOM 690 O O . ARG A 1 94 ? -51.357 -3.352 75.855 1.00 93.25 94 ARG A O 1
ATOM 697 N N . ASP A 1 95 ? -52.955 -1.777 76.002 1.00 93.75 95 ASP A N 1
ATOM 698 C CA . ASP A 1 95 ? -52.940 -1.394 74.586 1.00 93.75 95 ASP A CA 1
ATOM 699 C C . ASP A 1 95 ? -51.548 -0.904 74.159 1.00 93.75 95 ASP A C 1
ATOM 701 O O . ASP A 1 95 ? -51.060 -1.234 73.077 1.00 93.75 95 ASP A O 1
ATOM 705 N N . TYR A 1 96 ? -50.865 -0.161 75.036 1.00 92.06 96 TYR A N 1
ATOM 706 C CA . TYR A 1 96 ? -49.481 0.244 74.818 1.00 92.06 96 TYR A CA 1
ATOM 707 C C . TYR A 1 96 ? -48.534 -0.961 74.726 1.00 92.06 96 TYR A C 1
ATOM 709 O O . TYR A 1 96 ? -47.736 -1.035 73.791 1.00 92.06 96 TYR A O 1
ATOM 717 N N . PHE A 1 97 ? -48.612 -1.915 75.660 1.00 92.56 97 PHE A N 1
ATOM 718 C CA . PHE A 1 97 ? -47.770 -3.114 75.618 1.00 92.56 97 PHE A CA 1
ATOM 719 C C . PHE A 1 97 ? -48.090 -4.019 74.425 1.00 92.56 97 PHE A C 1
ATOM 721 O O . PHE A 1 97 ? -47.155 -4.524 73.808 1.00 92.56 97 PHE A O 1
ATOM 728 N N . ASP A 1 98 ? -49.359 -4.163 74.047 1.00 92.81 98 ASP A N 1
ATOM 729 C CA . ASP A 1 98 ? -49.773 -4.896 72.847 1.00 92.81 98 ASP A CA 1
ATOM 730 C C . ASP A 1 98 ? -49.216 -4.216 71.581 1.00 92.81 98 ASP A C 1
ATOM 732 O O . ASP A 1 98 ? -48.680 -4.886 70.697 1.00 92.81 98 ASP A O 1
ATOM 736 N N . GLY A 1 99 ? -49.219 -2.878 71.527 1.00 90.50 99 GLY A N 1
ATOM 737 C CA . GLY A 1 99 ? -48.577 -2.111 70.455 1.00 90.50 99 GLY A CA 1
ATOM 738 C C . GLY A 1 99 ? -47.053 -2.279 70.407 1.00 90.50 99 GLY A C 1
ATOM 739 O O . GLY A 1 99 ? -46.474 -2.442 69.328 1.00 90.50 99 GLY A O 1
ATOM 740 N N . VAL A 1 100 ? -46.386 -2.292 71.565 1.00 87.94 100 VAL A N 1
ATOM 741 C CA . VAL A 1 100 ? -44.939 -2.549 71.663 1.00 87.94 100 VAL A CA 1
ATOM 742 C C . VAL A 1 100 ? -44.610 -3.978 71.224 1.00 87.94 100 VAL A C 1
ATOM 744 O O . VAL A 1 100 ? -43.675 -4.165 70.451 1.00 87.94 100 VAL A O 1
ATOM 747 N N . LEU A 1 101 ? -45.387 -4.977 71.648 1.00 86.38 101 LEU A N 1
ATOM 748 C CA . LEU A 1 101 ? -45.200 -6.376 71.256 1.00 86.38 101 LEU A CA 1
ATOM 749 C C . LEU A 1 101 ? -45.453 -6.595 69.760 1.00 86.38 101 LEU A C 1
ATOM 751 O O . LEU A 1 101 ? -44.682 -7.309 69.126 1.00 86.38 101 LEU A O 1
ATOM 755 N N . ALA A 1 102 ? -46.456 -5.938 69.173 1.00 84.25 102 ALA A N 1
ATOM 756 C CA . ALA A 1 102 ? -46.684 -5.960 67.728 1.00 84.25 102 ALA A CA 1
ATOM 757 C C . ALA A 1 102 ? -45.507 -5.336 66.957 1.00 84.25 102 ALA A C 1
ATOM 759 O O . ALA A 1 102 ? -45.054 -5.884 65.952 1.00 84.25 102 ALA A O 1
ATOM 760 N N . THR A 1 103 ? -44.957 -4.230 67.467 1.00 81.88 103 THR A N 1
ATOM 761 C CA . THR A 1 103 ? -43.785 -3.572 66.870 1.00 81.88 103 THR A CA 1
ATOM 762 C C . THR A 1 103 ? -42.544 -4.462 66.966 1.00 81.88 103 THR A C 1
ATOM 764 O O . THR A 1 103 ? -41.845 -4.634 65.970 1.00 81.88 103 THR A O 1
ATOM 767 N N . ILE A 1 104 ? -42.294 -5.087 68.123 1.00 80.00 104 ILE A N 1
ATOM 768 C CA . ILE A 1 104 ? -41.188 -6.039 68.321 1.00 80.00 104 ILE A CA 1
ATOM 769 C C . ILE A 1 104 ? -41.361 -7.274 67.431 1.00 80.00 104 ILE A C 1
ATOM 771 O O . ILE A 1 104 ? -40.384 -7.718 66.842 1.00 80.00 104 ILE A O 1
ATOM 775 N N . GLY A 1 105 ? -42.582 -7.797 67.286 1.00 75.69 105 GLY A N 1
ATOM 776 C CA . GLY A 1 105 ? -42.877 -8.911 66.383 1.00 75.69 105 GLY A CA 1
ATOM 777 C C . GLY A 1 105 ? -42.582 -8.571 64.922 1.00 75.69 105 GLY A C 1
ATOM 778 O O . GLY A 1 105 ? -41.958 -9.365 64.232 1.00 75.69 105 GLY A O 1
ATOM 779 N N . SER A 1 106 ? -42.943 -7.363 64.476 1.00 74.75 106 SER A N 1
ATOM 780 C CA . SER A 1 106 ? -42.643 -6.898 63.113 1.00 74.75 106 SER A CA 1
ATOM 781 C C . SER A 1 106 ? -41.157 -6.597 62.877 1.00 74.7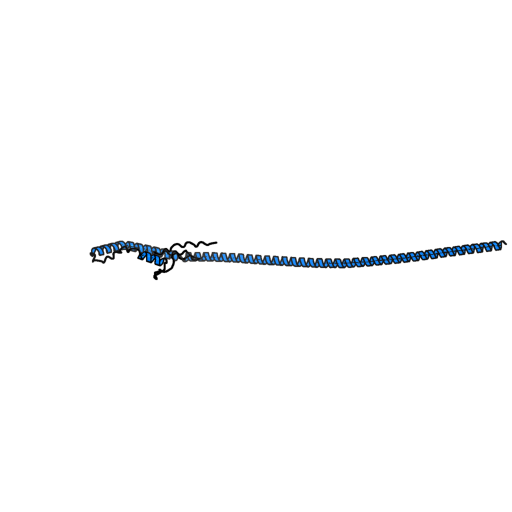5 106 SER A C 1
ATOM 783 O O . SER A 1 106 ? -40.636 -6.864 61.803 1.00 74.75 106 SER A O 1
ATOM 785 N N . ALA A 1 107 ? -40.456 -6.063 63.882 1.00 71.62 107 ALA A N 1
ATOM 786 C CA . ALA A 1 107 ? -39.026 -5.765 63.801 1.00 71.62 107 ALA A CA 1
ATOM 787 C C . ALA A 1 107 ? -38.149 -7.014 64.000 1.00 71.62 107 ALA A C 1
ATOM 789 O O . ALA A 1 107 ? -36.973 -7.010 63.644 1.00 71.62 107 ALA A O 1
ATOM 790 N N . GLY A 1 108 ? -38.715 -8.062 64.601 1.00 70.12 108 GLY A N 1
ATOM 791 C CA . GLY A 1 108 ? -38.088 -9.356 64.840 1.00 70.12 108 GLY A CA 1
ATOM 792 C C . GLY A 1 108 ? -38.310 -10.369 63.721 1.00 70.12 108 GLY A C 1
ATOM 793 O O . GLY A 1 108 ? -37.902 -11.516 63.893 1.00 70.12 108 GLY A O 1
ATOM 794 N N . ASP A 1 109 ? -38.923 -9.977 62.599 1.00 82.56 109 ASP A N 1
ATOM 795 C CA . ASP A 1 109 ? -39.047 -10.821 61.408 1.00 82.56 109 ASP A CA 1
ATOM 796 C C . ASP A 1 109 ? -37.688 -10.922 60.689 1.00 82.56 109 ASP A C 1
ATOM 798 O O . ASP A 1 109 ? -37.413 -10.314 59.651 1.00 82.56 109 ASP A O 1
ATOM 802 N N . VAL A 1 110 ? -36.778 -11.661 61.327 1.00 80.75 110 VAL A N 1
ATOM 803 C CA . VAL A 1 110 ? -35.425 -11.947 60.838 1.00 80.75 110 VAL A CA 1
ATOM 804 C C . VAL A 1 110 ? -35.483 -12.730 59.527 1.00 80.75 110 VAL A C 1
ATOM 806 O O . VAL A 1 110 ? -34.569 -12.622 58.715 1.00 80.75 110 VAL A O 1
ATOM 809 N N . GLU A 1 111 ? -36.556 -13.485 59.297 1.00 81.38 111 GLU A N 1
ATOM 810 C CA . GLU A 1 111 ? -36.769 -14.282 58.090 1.00 81.38 111 GLU A CA 1
ATOM 811 C C . GLU A 1 111 ? -37.094 -13.388 56.886 1.00 81.38 111 GLU A C 1
ATOM 813 O O . GLU A 1 111 ? -36.477 -13.552 55.832 1.00 81.38 111 GLU A O 1
ATOM 818 N N . ALA A 1 112 ? -37.959 -12.381 57.049 1.00 85.19 112 ALA A N 1
ATOM 819 C CA . ALA A 1 112 ? -38.197 -11.366 56.023 1.00 85.19 112 ALA A CA 1
ATOM 820 C C . ALA A 1 112 ? -36.930 -10.548 55.719 1.00 8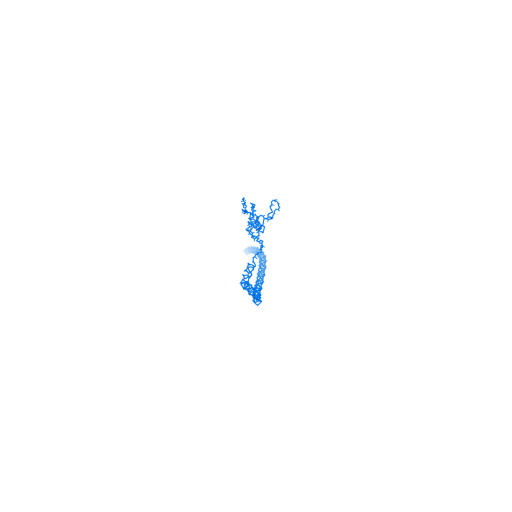5.19 112 ALA A C 1
ATOM 822 O O . ALA A 1 112 ? -36.573 -10.367 54.554 1.00 85.19 112 ALA A O 1
ATOM 823 N N . ALA A 1 113 ? -36.197 -10.117 56.751 1.00 85.81 113 ALA A N 1
ATOM 824 C CA . ALA A 1 113 ? -34.940 -9.391 56.566 1.00 85.81 113 ALA A CA 1
ATOM 825 C C . ALA A 1 113 ? -33.862 -10.248 55.871 1.00 85.81 113 ALA A C 1
ATOM 827 O O . ALA A 1 113 ? -33.124 -9.749 55.020 1.00 85.81 113 ALA A O 1
ATOM 828 N N . ALA A 1 114 ? -33.770 -11.541 56.200 1.00 84.56 114 ALA A N 1
ATOM 829 C CA . ALA A 1 114 ? -32.858 -12.471 55.538 1.00 84.56 114 ALA A CA 1
ATOM 830 C C . ALA A 1 114 ? -33.220 -12.659 54.058 1.00 84.56 114 ALA A C 1
ATOM 832 O O . ALA A 1 114 ? -32.327 -12.625 53.213 1.00 84.56 114 ALA A O 1
ATOM 833 N N . ALA A 1 115 ? -34.512 -12.772 53.733 1.00 90.31 115 ALA A N 1
ATOM 834 C CA . ALA A 1 115 ? -34.979 -12.873 52.353 1.00 90.31 115 ALA A CA 1
ATOM 835 C C . ALA A 1 115 ? -34.629 -11.621 51.526 1.00 90.31 115 ALA A C 1
ATOM 837 O O . ALA A 1 115 ? -34.133 -11.747 50.408 1.00 90.31 115 ALA A O 1
ATOM 838 N N . GLU A 1 116 ? -34.804 -10.416 52.080 1.00 91.50 116 GLU A N 1
ATOM 839 C CA . GLU A 1 116 ? -34.411 -9.168 51.408 1.00 91.50 116 GLU A CA 1
ATOM 840 C C . GLU A 1 116 ? -32.898 -9.086 51.161 1.00 91.50 116 GLU A C 1
ATOM 842 O O . GLU A 1 116 ? -32.458 -8.652 50.094 1.00 91.50 116 GLU A O 1
ATOM 847 N N . VAL A 1 117 ? -32.084 -9.525 52.128 1.00 95.38 117 VAL A N 1
ATOM 848 C CA . VAL A 1 117 ? -30.622 -9.566 51.980 1.00 95.38 117 VAL A CA 1
ATOM 849 C C . VAL A 1 117 ? -30.205 -10.586 50.923 1.00 95.38 117 VAL A C 1
ATOM 851 O O . VAL A 1 117 ? -29.330 -10.287 50.110 1.00 95.38 117 VAL A O 1
ATOM 854 N N . GLU A 1 118 ? -30.817 -11.768 50.898 1.00 94.62 118 GLU A N 1
ATOM 855 C CA . GLU A 1 118 ? -30.557 -12.778 49.870 1.00 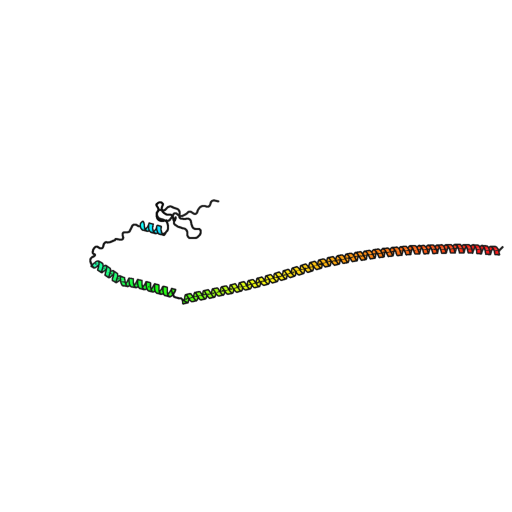94.62 118 GLU A CA 1
ATOM 856 C C . GLU A 1 118 ? -30.971 -12.290 48.477 1.00 94.62 118 GLU A C 1
ATOM 858 O O . GLU A 1 118 ? -30.226 -12.490 47.515 1.00 94.62 118 GLU A O 1
ATOM 863 N N . ASP A 1 119 ? -32.103 -11.597 48.351 1.00 96.38 119 ASP A N 1
ATOM 864 C CA . ASP A 1 119 ? -32.541 -10.966 47.102 1.00 96.38 119 ASP A CA 1
ATOM 865 C C . ASP A 1 119 ? -31.560 -9.890 46.640 1.00 96.38 119 ASP A C 1
ATOM 867 O O . ASP A 1 119 ? -31.099 -9.924 45.495 1.00 96.38 119 ASP A O 1
ATOM 871 N N . ALA A 1 120 ? -31.159 -8.989 47.539 1.00 96.56 120 ALA A N 1
ATOM 872 C CA . ALA A 1 120 ? -30.162 -7.965 47.251 1.00 96.56 120 ALA A CA 1
ATOM 873 C C . ALA A 1 120 ? -28.808 -8.582 46.867 1.00 96.56 120 ALA A C 1
ATOM 875 O O . ALA A 1 120 ? -28.134 -8.094 45.956 1.00 96.56 120 ALA A O 1
ATOM 876 N N . HIS A 1 121 ? -28.412 -9.677 47.520 1.00 97.12 121 HIS A N 1
ATOM 877 C CA . HIS A 1 121 ? -27.189 -10.402 47.198 1.00 97.12 121 HIS A CA 1
ATOM 878 C C . HIS A 1 121 ? -27.269 -11.046 45.809 1.00 97.12 121 HIS A C 1
ATOM 880 O O . HIS A 1 121 ? -26.343 -10.895 45.009 1.00 97.12 121 HIS A O 1
ATOM 886 N N . ARG A 1 122 ? -28.388 -11.701 45.476 1.00 97.50 122 ARG A N 1
ATOM 887 C CA . ARG A 1 122 ? -28.625 -12.275 44.142 1.00 97.50 122 ARG A CA 1
ATOM 888 C C . ARG A 1 122 ? -28.626 -11.204 43.056 1.00 97.50 122 ARG A C 1
ATOM 890 O O . ARG A 1 122 ? -28.000 -11.396 42.014 1.00 97.50 122 ARG A O 1
ATOM 897 N N . GLU A 1 123 ? -29.270 -10.066 43.299 1.00 98.00 123 GLU A N 1
ATOM 898 C CA . GLU A 1 123 ? -29.274 -8.939 42.366 1.00 98.00 123 GLU A CA 1
ATOM 899 C C . GLU A 1 123 ? -27.865 -8.350 42.186 1.00 98.00 123 GLU A C 1
ATOM 901 O O . GLU A 1 123 ? -27.448 -8.064 41.060 1.00 98.00 123 GLU A O 1
ATOM 906 N N . ALA A 1 124 ? -27.103 -8.201 43.273 1.00 98.00 124 ALA A N 1
ATOM 907 C CA . ALA A 1 124 ? -25.727 -7.721 43.223 1.00 98.00 124 ALA A CA 1
ATOM 908 C C . ALA A 1 124 ? -24.828 -8.666 42.415 1.00 98.00 124 ALA A C 1
ATOM 910 O O . ALA A 1 124 ? -24.112 -8.205 41.524 1.00 98.00 124 ALA A O 1
ATOM 911 N N . LEU A 1 125 ? -24.909 -9.979 42.658 1.00 98.12 125 LEU A N 1
ATOM 912 C CA . LEU A 1 125 ? -24.175 -10.981 41.883 1.00 98.12 125 LEU A CA 1
ATOM 913 C C . LEU A 1 125 ? -24.555 -10.930 40.399 1.00 98.12 125 LEU A C 1
ATOM 915 O O . LEU A 1 125 ? -23.670 -10.895 39.547 1.00 98.12 125 LEU A O 1
ATOM 919 N N . ALA A 1 126 ? -25.848 -10.829 40.075 1.00 97.94 126 ALA A N 1
ATOM 920 C CA . ALA A 1 126 ? -26.305 -10.710 38.692 1.00 97.94 126 ALA A CA 1
ATOM 921 C C . ALA A 1 126 ? -25.749 -9.450 37.999 1.00 97.94 126 ALA A C 1
ATOM 923 O O . ALA A 1 126 ? -25.303 -9.514 36.850 1.00 97.94 126 ALA A O 1
ATOM 924 N N . LYS A 1 127 ? -25.717 -8.308 38.701 1.00 98.19 127 LYS A N 1
ATOM 925 C CA . LYS A 1 127 ? -25.127 -7.059 38.189 1.00 98.19 127 LYS A CA 1
ATOM 926 C C . LYS A 1 127 ? -23.622 -7.185 37.957 1.00 98.19 127 LYS A C 1
ATOM 928 O O . LYS A 1 127 ? -23.140 -6.688 36.938 1.00 98.19 127 LYS A O 1
ATOM 933 N N . VAL A 1 128 ? -22.897 -7.841 38.867 1.00 98.50 128 VAL A N 1
ATOM 934 C CA . VAL A 1 128 ? -21.454 -8.094 38.729 1.00 98.50 128 VAL A CA 1
ATOM 935 C C . VAL A 1 128 ? -21.188 -8.990 37.525 1.00 98.50 128 VAL A C 1
ATOM 937 O O . VAL A 1 128 ? -20.434 -8.589 36.644 1.00 98.50 128 VAL A O 1
ATOM 940 N N . THR A 1 129 ? -21.878 -10.126 37.404 1.00 98.06 129 THR A N 1
ATOM 941 C CA . THR A 1 129 ? -21.709 -11.036 36.262 1.00 98.06 129 THR A CA 1
ATOM 942 C C . THR A 1 129 ? -22.015 -10.349 34.928 1.00 98.06 129 THR A C 1
ATOM 944 O O . THR A 1 129 ? -21.281 -10.521 33.954 1.00 98.06 129 THR A O 1
ATOM 947 N N . GLU A 1 130 ? -23.058 -9.517 34.856 1.00 98.44 130 GLU A N 1
ATOM 948 C CA . GLU A 1 130 ? -23.362 -8.768 33.633 1.00 98.44 130 GLU A CA 1
ATOM 949 C C . GLU A 1 130 ? -22.317 -7.679 33.335 1.00 98.44 130 GLU A C 1
ATOM 951 O O . GLU A 1 130 ? -21.996 -7.425 32.171 1.00 98.44 130 GLU A O 1
ATOM 956 N N . ALA A 1 131 ? -21.764 -7.025 34.359 1.00 98.31 131 ALA A N 1
ATOM 957 C CA . ALA A 1 131 ? -20.669 -6.073 34.189 1.00 98.31 131 ALA A CA 1
ATOM 958 C C . ALA A 1 131 ? -19.388 -6.766 33.694 1.00 98.31 131 ALA A C 1
ATOM 960 O O . ALA A 1 131 ? -18.777 -6.293 32.737 1.00 98.31 131 ALA A O 1
ATOM 961 N N . GLU A 1 132 ? -19.028 -7.916 34.265 1.00 98.38 132 GLU A N 1
ATOM 962 C CA . GLU A 1 132 ? -17.883 -8.733 33.846 1.00 98.38 132 GLU A CA 1
ATOM 963 C C . GLU A 1 132 ? -18.042 -9.249 32.413 1.00 98.38 132 GLU A C 1
ATOM 965 O O . GLU A 1 132 ? -17.099 -9.202 31.617 1.00 98.38 132 GLU A O 1
ATOM 970 N N . ARG A 1 133 ? -19.254 -9.679 32.037 1.00 98.56 133 ARG A N 1
ATOM 971 C CA . ARG A 1 133 ? -19.568 -10.098 30.666 1.00 98.56 133 ARG A CA 1
ATOM 972 C C . ARG A 1 133 ? -19.378 -8.949 29.678 1.00 98.56 133 ARG A C 1
ATOM 974 O O . ARG A 1 133 ? -18.782 -9.153 28.617 1.00 98.56 133 ARG A O 1
ATOM 981 N N . ARG A 1 134 ? -19.857 -7.747 30.022 1.00 98.38 134 ARG A N 1
ATOM 982 C CA . ARG A 1 134 ? -19.683 -6.537 29.203 1.00 98.38 134 ARG A CA 1
ATOM 983 C C . ARG A 1 134 ? -18.218 -6.122 29.098 1.00 98.38 134 ARG A C 1
ATOM 985 O O . ARG A 1 134 ? -17.768 -5.858 27.986 1.00 98.38 134 ARG A O 1
ATOM 992 N N . ALA A 1 135 ? -17.470 -6.131 30.200 1.00 98.50 135 ALA A N 1
ATOM 993 C CA . ALA A 1 135 ? -16.039 -5.829 30.207 1.00 98.50 135 ALA A CA 1
ATOM 994 C C . ALA A 1 135 ? -15.257 -6.815 29.325 1.00 98.50 135 ALA A C 1
ATOM 996 O O . ALA A 1 135 ? -14.559 -6.408 28.401 1.00 98.50 135 ALA A O 1
ATOM 997 N N . SER A 1 136 ? -15.494 -8.117 29.503 1.00 98.50 136 SER A N 1
ATOM 998 C CA . SER A 1 136 ? -14.870 -9.173 28.698 1.00 98.50 136 SER A CA 1
ATOM 999 C C . SER A 1 136 ? -15.188 -9.046 27.203 1.00 98.50 136 SER A C 1
ATOM 1001 O O . SER A 1 136 ? -14.351 -9.342 26.349 1.00 98.50 136 SER A O 1
ATOM 1003 N N . ALA A 1 137 ? -16.414 -8.640 26.856 1.00 98.50 137 ALA A N 1
ATOM 1004 C CA . ALA A 1 137 ? -16.805 -8.398 25.470 1.00 98.50 137 ALA A CA 1
ATOM 1005 C C . ALA A 1 137 ? -16.112 -7.159 24.885 1.00 98.50 137 ALA A C 1
ATOM 1007 O O . ALA A 1 137 ? -15.633 -7.224 23.753 1.00 98.50 137 ALA A O 1
ATOM 1008 N N . ALA A 1 138 ? -16.020 -6.072 25.656 1.00 98.50 138 ALA A N 1
ATOM 1009 C CA . ALA A 1 138 ? -15.324 -4.856 25.254 1.00 98.50 138 ALA A CA 1
ATOM 1010 C C . ALA A 1 138 ? -13.831 -5.118 25.017 1.00 98.50 138 ALA A C 1
ATOM 1012 O O . ALA A 1 138 ? -13.311 -4.751 23.971 1.00 98.50 138 ALA A O 1
ATOM 1013 N N . GLU A 1 139 ? -13.161 -5.845 25.910 1.00 98.62 139 GLU A N 1
ATOM 1014 C CA . GLU A 1 139 ? -11.751 -6.207 25.737 1.00 98.62 139 GLU A CA 1
ATOM 1015 C C . GLU A 1 139 ? -11.504 -7.054 24.485 1.00 98.62 139 GLU A C 1
ATOM 1017 O O . GLU A 1 139 ? -10.541 -6.824 23.754 1.00 98.62 139 GLU A O 1
ATOM 1022 N N . ARG A 1 140 ? -12.377 -8.034 24.206 1.00 98.62 140 ARG A N 1
ATOM 1023 C CA . ARG A 1 140 ? -12.292 -8.816 22.963 1.00 98.62 140 ARG A CA 1
ATOM 1024 C C . ARG A 1 140 ? -12.473 -7.929 21.736 1.00 98.62 140 ARG A C 1
ATOM 1026 O O . ARG A 1 140 ? -11.755 -8.111 20.759 1.00 98.62 140 ARG A O 1
ATOM 1033 N N . ALA A 1 141 ? -13.414 -6.987 21.783 1.00 98.50 141 ALA A N 1
ATOM 1034 C CA . ALA A 1 141 ? -13.639 -6.050 20.690 1.00 98.50 141 ALA A CA 1
ATOM 1035 C C . ALA A 1 141 ? -12.422 -5.139 20.465 1.00 98.50 141 ALA A C 1
ATOM 1037 O O . ALA A 1 141 ? -12.016 -4.971 19.318 1.00 98.50 141 ALA A O 1
ATOM 1038 N N . THR A 1 142 ? -11.803 -4.628 21.535 1.00 98.62 142 THR A N 1
ATOM 1039 C CA . THR A 1 142 ? -10.570 -3.831 21.461 1.00 98.62 142 THR A CA 1
ATOM 1040 C C . THR A 1 142 ? -9.431 -4.629 20.840 1.00 98.62 142 THR A C 1
ATOM 1042 O O . THR A 1 142 ? -8.860 -4.175 19.856 1.00 98.62 142 THR A O 1
ATOM 1045 N N . ARG A 1 143 ? -9.164 -5.853 21.319 1.00 98.69 143 ARG A N 1
ATOM 1046 C CA . ARG A 1 143 ? -8.096 -6.700 20.755 1.00 98.69 143 ARG A CA 1
ATOM 1047 C C . ARG A 1 143 ? -8.299 -6.988 19.269 1.00 98.69 143 ARG A C 1
ATOM 1049 O O . ARG A 1 143 ? -7.359 -6.888 18.494 1.00 98.69 143 ARG A O 1
ATOM 1056 N N . LEU A 1 144 ? -9.529 -7.302 18.855 1.00 98.69 144 LEU A N 1
ATOM 1057 C CA . LEU A 1 144 ? -9.845 -7.523 17.440 1.00 98.69 144 LEU A CA 1
ATOM 1058 C C . LEU A 1 144 ? -9.693 -6.246 16.603 1.00 98.69 144 LEU A C 1
ATOM 1060 O O . LEU A 1 144 ? -9.320 -6.318 15.435 1.00 98.69 144 LEU A O 1
ATOM 1064 N N . ALA A 1 145 ? -10.013 -5.079 17.166 1.00 98.50 145 ALA A N 1
ATOM 1065 C CA . ALA A 1 145 ? -9.821 -3.802 16.487 1.00 98.50 145 ALA A CA 1
ATOM 1066 C C . ALA A 1 145 ? -8.331 -3.469 16.326 1.00 98.50 145 ALA A C 1
ATOM 1068 O O . ALA A 1 145 ? -7.923 -3.060 15.243 1.00 98.50 145 ALA A O 1
ATOM 1069 N N . GLU A 1 146 ? -7.524 -3.698 17.363 1.00 98.62 146 GLU A N 1
ATOM 1070 C CA . GLU A 1 146 ? -6.068 -3.529 17.335 1.00 98.62 146 GLU A CA 1
ATOM 1071 C C . GLU A 1 146 ? -5.405 -4.488 16.345 1.00 98.62 146 GLU A C 1
ATOM 1073 O O . GLU A 1 146 ? -4.577 -4.059 15.548 1.00 98.62 146 GLU A O 1
ATOM 1078 N N . GLU A 1 147 ? -5.811 -5.759 16.325 1.00 98.69 147 GLU A N 1
ATOM 1079 C CA . GLU A 1 147 ? -5.322 -6.745 15.357 1.00 98.69 147 GLU A CA 1
ATOM 1080 C C . GLU A 1 147 ? -5.632 -6.309 13.921 1.00 98.69 147 GLU A C 1
ATOM 1082 O O . GLU A 1 147 ? -4.743 -6.279 13.072 1.00 98.69 147 GLU A O 1
ATOM 1087 N N . ARG A 1 148 ? -6.874 -5.888 13.646 1.00 98.56 148 ARG A N 1
ATOM 1088 C CA . ARG A 1 148 ? -7.262 -5.376 12.321 1.00 98.56 148 ARG A CA 1
ATOM 1089 C C . ARG A 1 148 ? -6.484 -4.124 11.935 1.00 98.56 148 ARG A C 1
ATOM 1091 O O . ARG A 1 148 ? -6.103 -3.998 10.776 1.00 98.56 148 ARG A O 1
ATOM 1098 N N . ALA A 1 149 ? -6.261 -3.210 12.877 1.00 98.50 149 ALA A N 1
ATOM 1099 C CA . ALA A 1 149 ? -5.465 -2.012 12.639 1.00 98.50 149 ALA A CA 1
ATOM 1100 C C . ALA A 1 149 ? -4.000 -2.368 12.345 1.00 98.50 149 ALA A C 1
ATOM 1102 O O . ALA A 1 149 ? -3.423 -1.822 11.409 1.00 98.50 149 ALA A O 1
ATOM 1103 N N . GLY A 1 150 ? -3.428 -3.323 13.083 1.00 98.69 150 GLY A N 1
ATOM 1104 C CA . GLY A 1 150 ? -2.076 -3.830 12.855 1.00 98.69 150 GLY A CA 1
ATOM 1105 C C . GLY A 1 150 ? -1.920 -4.485 11.484 1.00 98.69 150 GLY A C 1
ATOM 1106 O O . GLY A 1 150 ? -0.988 -4.155 10.758 1.00 98.69 150 GLY A O 1
ATOM 1107 N N . VAL A 1 151 ? -2.864 -5.344 11.088 1.00 98.62 151 VAL A N 1
ATOM 1108 C CA . VAL A 1 151 ? -2.875 -5.967 9.754 1.00 98.62 151 VAL A CA 1
ATOM 1109 C C . VAL A 1 151 ? -3.028 -4.917 8.653 1.00 98.62 151 VAL A C 1
ATOM 1111 O O . VAL A 1 151 ? -2.315 -4.974 7.657 1.00 98.62 151 VAL A O 1
ATOM 1114 N N . ALA A 1 152 ? -3.922 -3.940 8.821 1.00 98.50 152 ALA A N 1
ATOM 1115 C CA . ALA A 1 152 ? -4.104 -2.875 7.836 1.00 98.50 152 ALA A CA 1
ATOM 1116 C C . ALA A 1 152 ? -2.839 -2.016 7.678 1.00 98.50 152 ALA A C 1
ATOM 1118 O O . ALA A 1 152 ? -2.480 -1.649 6.562 1.00 98.50 152 ALA A O 1
ATOM 1119 N N . GLU A 1 153 ? -2.145 -1.717 8.777 1.00 98.69 153 GLU A N 1
ATOM 1120 C CA . GLU A 1 153 ? -0.889 -0.970 8.738 1.00 98.69 153 GLU A CA 1
ATOM 1121 C C . GLU A 1 153 ? 0.239 -1.781 8.088 1.00 98.69 153 GLU A C 1
ATOM 1123 O O . GLU A 1 153 ? 0.955 -1.247 7.247 1.00 98.69 153 GLU A O 1
ATOM 1128 N N . GLN A 1 154 ? 0.349 -3.079 8.388 1.00 98.69 154 GLN A N 1
ATOM 1129 C CA . GLN A 1 154 ? 1.296 -3.973 7.710 1.00 98.69 154 GLN A CA 1
ATOM 1130 C C . GLN A 1 154 ? 1.035 -4.029 6.203 1.00 98.69 154 GLN A C 1
ATOM 1132 O O . GLN A 1 154 ? 1.954 -3.835 5.417 1.00 98.69 154 GLN A O 1
ATOM 1137 N N . GLN A 1 155 ? -0.224 -4.198 5.790 1.00 98.62 155 GLN A N 1
ATOM 1138 C CA . GLN A 1 155 ? -0.600 -4.201 4.374 1.00 98.62 155 GLN A CA 1
ATOM 1139 C C . GLN A 1 155 ? -0.263 -2.881 3.677 1.00 98.62 155 GLN A C 1
ATOM 1141 O O . GLN A 1 155 ? 0.158 -2.888 2.522 1.00 98.62 155 GLN A O 1
ATOM 1146 N N . ARG A 1 156 ? -0.434 -1.743 4.363 1.00 98.62 156 ARG A N 1
ATOM 1147 C CA . ARG A 1 156 ? -0.013 -0.440 3.835 1.00 98.62 156 ARG A CA 1
ATOM 1148 C C . ARG A 1 156 ? 1.501 -0.363 3.668 1.00 98.62 156 ARG A C 1
ATOM 1150 O O . ARG A 1 156 ? 1.952 0.036 2.605 1.00 98.62 156 ARG A O 1
ATOM 1157 N N . GLN A 1 157 ? 2.266 -0.775 4.676 1.00 98.69 157 GLN A N 1
ATOM 1158 C CA . GLN A 1 157 ? 3.730 -0.771 4.624 1.00 98.69 157 GLN A CA 1
ATOM 1159 C C . GLN A 1 157 ? 4.268 -1.691 3.522 1.00 98.69 157 GLN A C 1
ATOM 1161 O O . GLN A 1 157 ? 5.180 -1.307 2.797 1.00 98.69 157 GLN A O 1
ATOM 1166 N N . GLU A 1 158 ? 3.681 -2.876 3.353 1.00 98.62 158 GLU A N 1
ATOM 1167 C CA . GLU A 1 158 ? 4.016 -3.794 2.261 1.00 98.62 158 GLU A CA 1
ATOM 1168 C C . GLU A 1 158 ? 3.682 -3.190 0.891 1.00 98.62 158 GLU A C 1
ATOM 1170 O O . GLU A 1 158 ? 4.494 -3.269 -0.030 1.00 98.62 158 GLU A O 1
ATOM 1175 N N . ALA A 1 159 ? 2.518 -2.549 0.749 1.00 98.44 159 ALA A N 1
ATOM 1176 C CA . ALA A 1 159 ? 2.130 -1.886 -0.493 1.00 98.44 159 ALA A CA 1
ATOM 1177 C C . ALA A 1 159 ? 3.059 -0.711 -0.838 1.00 98.44 159 ALA A C 1
ATOM 1179 O O . ALA A 1 159 ? 3.461 -0.578 -1.994 1.00 98.44 159 ALA A O 1
ATOM 1180 N N . ASP A 1 160 ? 3.421 0.105 0.154 1.00 98.69 160 ASP A N 1
ATOM 1181 C CA . ASP A 1 160 ? 4.353 1.221 -0.009 1.00 98.69 160 ASP A CA 1
ATOM 1182 C C . ASP A 1 160 ? 5.749 0.700 -0.404 1.00 98.69 160 ASP A C 1
ATOM 1184 O O . ASP A 1 160 ? 6.335 1.197 -1.364 1.00 98.69 160 ASP A O 1
ATOM 1188 N N . ALA A 1 161 ? 6.239 -0.370 0.234 1.00 98.62 161 ALA A N 1
ATOM 1189 C CA . ALA A 1 161 ? 7.520 -0.993 -0.111 1.00 98.62 161 ALA A CA 1
ATOM 1190 C C . ALA A 1 161 ? 7.542 -1.555 -1.545 1.00 98.62 161 ALA A C 1
ATOM 1192 O O . ALA A 1 161 ? 8.489 -1.312 -2.293 1.00 98.62 161 ALA A O 1
ATOM 1193 N N . VAL A 1 162 ? 6.483 -2.259 -1.964 1.00 98.69 162 VAL A N 1
ATOM 1194 C CA . VAL A 1 162 ? 6.355 -2.765 -3.343 1.00 98.69 162 VAL A CA 1
ATOM 1195 C C . VAL A 1 162 ? 6.279 -1.613 -4.348 1.00 98.69 162 VAL A C 1
ATOM 1197 O O . VAL A 1 162 ? 6.848 -1.705 -5.437 1.00 98.69 162 VAL A O 1
ATOM 1200 N N . ALA A 1 163 ? 5.597 -0.517 -4.008 1.00 98.56 163 ALA A N 1
ATOM 1201 C CA . ALA A 1 163 ? 5.525 0.661 -4.866 1.00 98.56 163 ALA A CA 1
ATOM 1202 C C . ALA A 1 163 ? 6.894 1.344 -5.016 1.00 98.56 163 ALA A C 1
ATOM 1204 O O . ALA A 1 163 ? 7.272 1.708 -6.131 1.00 98.56 163 ALA A O 1
ATOM 1205 N N . GLU A 1 164 ? 7.651 1.488 -3.927 1.00 98.69 164 GLU A N 1
ATOM 1206 C CA . GLU A 1 164 ? 9.015 2.025 -3.953 1.00 98.69 164 GLU A CA 1
ATOM 1207 C C . GLU A 1 164 ? 9.955 1.152 -4.792 1.00 98.69 164 GLU A C 1
ATOM 1209 O O . GLU A 1 164 ? 10.670 1.674 -5.651 1.00 98.69 164 GLU A O 1
ATOM 1214 N N . GLU A 1 165 ? 9.908 -0.171 -4.616 1.00 98.69 165 GLU A N 1
ATOM 1215 C CA . GLU A 1 165 ? 10.696 -1.117 -5.411 1.00 98.69 165 GLU A CA 1
ATOM 1216 C C . GLU A 1 165 ? 10.335 -1.036 -6.901 1.00 98.69 165 GLU A C 1
ATOM 1218 O O . GLU A 1 165 ? 11.218 -0.933 -7.753 1.00 98.69 165 GLU A O 1
ATOM 1223 N N . ALA A 1 166 ? 9.041 -0.991 -7.233 1.00 98.56 166 ALA A N 1
ATOM 1224 C CA . ALA A 1 166 ? 8.581 -0.863 -8.613 1.00 98.56 166 ALA A CA 1
ATOM 1225 C C . ALA A 1 166 ? 9.025 0.460 -9.261 1.00 98.56 166 ALA A C 1
ATOM 1227 O O . ALA A 1 166 ? 9.377 0.485 -10.444 1.00 98.56 166 ALA A O 1
ATOM 1228 N N . LEU A 1 167 ? 9.029 1.565 -8.507 1.00 98.75 167 LEU A N 1
ATOM 1229 C CA . LEU A 1 167 ? 9.527 2.855 -8.988 1.00 98.75 167 LEU A CA 1
ATOM 1230 C C . LEU A 1 167 ? 11.043 2.828 -9.207 1.00 98.75 167 LEU A C 1
ATOM 1232 O O . LEU A 1 167 ? 11.507 3.313 -10.242 1.00 98.75 167 LEU A O 1
ATOM 1236 N N . ALA A 1 168 ? 11.803 2.244 -8.279 1.00 98.69 168 ALA A N 1
ATOM 1237 C CA . ALA A 1 168 ? 13.249 2.086 -8.413 1.00 98.69 168 ALA A CA 1
ATOM 1238 C C . ALA A 1 168 ? 13.606 1.224 -9.634 1.00 98.69 168 ALA A C 1
ATOM 1240 O O . ALA A 1 168 ? 14.459 1.605 -10.439 1.00 98.69 168 ALA A O 1
ATOM 1241 N N . GLU A 1 169 ? 12.894 0.115 -9.831 1.00 98.69 169 GLU A N 1
ATOM 1242 C CA . GLU A 1 169 ? 13.072 -0.759 -10.988 1.00 98.69 169 GLU A CA 1
ATOM 1243 C C . GLU A 1 169 ? 12.720 -0.049 -12.299 1.00 98.69 169 GLU A C 1
ATOM 1245 O O . GLU A 1 169 ? 13.462 -0.135 -13.277 1.00 98.69 169 GLU A O 1
ATOM 1250 N N . ALA A 1 170 ? 11.630 0.723 -12.329 1.00 98.69 170 ALA A N 1
ATOM 1251 C CA . ALA A 1 170 ? 11.253 1.491 -13.511 1.00 98.69 170 ALA A CA 1
ATOM 1252 C C . ALA A 1 170 ? 12.306 2.547 -13.885 1.00 98.69 170 ALA A C 1
ATOM 1254 O O . ALA A 1 170 ? 12.532 2.788 -15.074 1.00 98.69 170 ALA A O 1
ATOM 1255 N N . VAL A 1 171 ? 12.948 3.184 -12.899 1.00 98.81 171 VAL A N 1
ATOM 1256 C CA . VAL A 1 171 ? 14.073 4.102 -13.139 1.00 98.81 171 VAL A CA 1
ATOM 1257 C C . VAL A 1 171 ? 15.264 3.338 -13.707 1.00 98.81 171 VAL A C 1
ATOM 1259 O O . VAL A 1 171 ? 15.766 3.727 -14.761 1.00 98.81 171 VAL A O 1
ATOM 1262 N N . ARG A 1 172 ? 15.647 2.215 -13.091 1.00 98.81 172 ARG A N 1
ATOM 1263 C CA . ARG A 1 172 ? 16.756 1.372 -13.557 1.00 98.81 172 ARG A CA 1
ATOM 1264 C C . ARG A 1 172 ? 16.566 0.920 -15.005 1.00 98.81 172 ARG A C 1
ATOM 1266 O O . ARG A 1 172 ? 17.436 1.152 -15.838 1.00 98.81 172 ARG A O 1
ATOM 1273 N N . VAL A 1 173 ? 15.399 0.367 -15.337 1.00 98.75 173 VAL A N 1
ATOM 1274 C CA . VAL A 1 173 ? 15.074 -0.078 -16.703 1.00 98.75 173 VAL A CA 1
ATOM 1275 C C . VAL A 1 173 ? 15.111 1.089 -17.694 1.00 98.75 173 VAL A C 1
ATOM 1277 O O . VAL A 1 173 ? 15.589 0.935 -18.816 1.00 98.75 173 VAL A O 1
ATOM 1280 N N . ARG A 1 174 ? 14.636 2.280 -17.307 1.00 98.75 174 ARG A N 1
ATOM 1281 C CA . ARG A 1 174 ? 14.711 3.471 -18.172 1.00 98.75 174 ARG A CA 1
ATOM 1282 C C . ARG A 1 174 ? 16.150 3.898 -18.441 1.00 98.75 174 ARG A C 1
ATOM 1284 O O . ARG A 1 174 ? 16.453 4.259 -19.576 1.00 98.75 174 ARG A O 1
ATOM 1291 N N . GLU A 1 175 ? 17.011 3.873 -17.431 1.00 98.75 175 GLU A N 1
ATOM 1292 C CA . GLU A 1 175 ? 18.430 4.212 -17.573 1.00 98.75 175 GLU A CA 1
ATOM 1293 C C . GLU A 1 175 ? 19.167 3.188 -18.444 1.00 98.75 175 GLU A C 1
ATOM 1295 O O . GLU A 1 175 ? 19.884 3.578 -19.368 1.00 98.75 175 GLU A O 1
ATOM 1300 N N . GLU A 1 176 ? 18.927 1.893 -18.222 1.00 98.75 176 GLU A N 1
ATOM 1301 C CA . GLU A 1 176 ? 19.476 0.802 -19.035 1.00 98.75 176 GLU A CA 1
ATOM 1302 C C . GLU A 1 176 ? 19.054 0.938 -20.510 1.00 98.75 176 GLU A C 1
ATOM 1304 O O . GLU A 1 176 ? 19.903 0.927 -21.405 1.00 98.75 176 GLU A O 1
ATOM 1309 N N . LEU A 1 177 ? 17.762 1.170 -20.778 1.00 98.75 177 LEU A N 1
ATOM 1310 C CA . LEU A 1 177 ? 17.252 1.380 -22.137 1.00 98.75 177 LEU A CA 1
ATOM 1311 C C . LEU A 1 177 ? 17.807 2.654 -22.784 1.00 98.75 177 LEU A C 1
ATOM 1313 O O . LEU A 1 177 ? 18.104 2.662 -23.979 1.00 98.75 177 LEU A O 1
ATOM 1317 N N . ALA A 1 178 ? 17.956 3.743 -22.026 1.00 98.75 178 ALA A N 1
ATOM 1318 C CA . ALA A 1 178 ? 18.548 4.975 -22.539 1.00 98.75 178 ALA A CA 1
ATOM 1319 C C . ALA A 1 178 ? 20.017 4.766 -22.941 1.00 98.75 178 ALA A C 1
ATOM 1321 O O . ALA A 1 178 ? 20.436 5.241 -24.001 1.00 98.75 178 ALA A O 1
ATOM 1322 N N . ALA A 1 179 ? 20.779 4.020 -22.135 1.00 98.75 179 ALA A N 1
ATOM 1323 C CA . ALA A 1 179 ? 22.158 3.660 -22.437 1.00 98.75 179 ALA A CA 1
ATOM 1324 C C . ALA A 1 179 ? 22.253 2.743 -23.668 1.00 98.75 179 ALA A C 1
ATOM 1326 O O . ALA A 1 179 ? 23.085 2.976 -24.547 1.00 98.75 179 ALA A O 1
ATOM 1327 N N . GLU A 1 180 ? 21.373 1.746 -23.784 1.00 98.69 180 GLU A N 1
ATOM 1328 C CA . GLU A 1 180 ? 21.328 0.862 -24.949 1.00 98.69 180 GLU A CA 1
ATOM 1329 C C . GLU A 1 180 ? 20.969 1.624 -26.232 1.00 98.69 180 GLU A C 1
ATOM 1331 O O . GLU A 1 180 ? 21.645 1.469 -27.249 1.00 98.69 180 GLU A O 1
ATOM 1336 N N . LEU A 1 181 ? 19.974 2.515 -26.185 1.00 98.75 181 LEU A N 1
ATOM 1337 C CA . LEU A 1 181 ? 19.619 3.366 -27.323 1.00 98.75 181 LEU A CA 1
ATOM 1338 C C . LEU A 1 181 ? 20.771 4.286 -27.739 1.00 98.75 181 LEU A C 1
ATOM 1340 O O . LEU A 1 181 ? 20.980 4.498 -28.934 1.00 98.75 181 LEU A O 1
ATOM 1344 N N . ALA A 1 182 ? 21.517 4.838 -26.779 1.00 98.69 182 ALA A N 1
ATOM 1345 C CA . ALA A 1 182 ? 22.700 5.640 -27.073 1.00 98.69 182 ALA A CA 1
ATOM 1346 C C . ALA A 1 182 ? 23.785 4.802 -27.767 1.00 98.69 182 ALA A C 1
ATOM 1348 O O . ALA A 1 182 ? 24.329 5.239 -28.783 1.00 98.69 182 ALA A O 1
ATOM 1349 N N . ARG A 1 183 ? 24.036 3.577 -27.283 1.00 98.69 183 ARG A N 1
ATOM 1350 C CA . ARG A 1 183 ? 24.982 2.636 -27.898 1.00 98.69 183 ARG A CA 1
ATOM 1351 C C . ARG A 1 183 ? 24.574 2.281 -29.328 1.00 98.69 183 ARG A C 1
ATOM 1353 O O . ARG A 1 183 ? 25.382 2.428 -30.237 1.00 98.69 183 ARG A O 1
ATOM 1360 N N . VAL A 1 184 ? 23.319 1.887 -29.547 1.00 98.75 184 VAL A N 1
ATOM 1361 C CA . VAL A 1 184 ? 22.810 1.516 -30.880 1.00 98.75 184 VAL A CA 1
ATOM 1362 C C . VAL A 1 184 ? 22.906 2.688 -31.858 1.00 98.75 184 VAL A C 1
ATOM 1364 O O . VAL A 1 184 ? 23.267 2.494 -33.015 1.00 98.75 184 VAL A O 1
ATOM 1367 N N . ARG A 1 185 ? 22.626 3.919 -31.411 1.00 98.69 185 ARG A N 1
ATOM 1368 C CA . ARG A 1 185 ? 22.801 5.119 -32.247 1.00 98.69 185 ARG A CA 1
ATOM 1369 C C . ARG A 1 185 ? 24.261 5.338 -32.625 1.00 98.69 185 ARG A C 1
ATOM 1371 O O . ARG A 1 185 ? 24.541 5.562 -33.795 1.00 98.69 185 ARG A O 1
ATOM 1378 N N . GLN A 1 186 ? 25.177 5.220 -31.667 1.00 98.75 186 GLN A N 1
ATOM 1379 C CA . GLN A 1 186 ? 26.608 5.355 -31.929 1.00 98.75 186 GLN A CA 1
ATOM 1380 C C . GLN A 1 186 ? 27.115 4.285 -32.908 1.00 98.75 186 GLN A C 1
ATOM 1382 O O . GLN A 1 186 ? 27.873 4.599 -33.823 1.00 98.75 186 GLN A O 1
ATOM 1387 N N . GLU A 1 187 ? 26.689 3.033 -32.737 1.00 98.69 187 GLU A N 1
ATOM 1388 C CA . GLU A 1 187 ? 27.019 1.932 -33.647 1.00 98.69 187 GLU A CA 1
ATOM 1389 C C . GLU A 1 187 ? 26.459 2.178 -35.054 1.00 98.69 187 GLU A C 1
ATOM 1391 O O . GLU A 1 187 ? 27.170 1.987 -36.040 1.00 98.69 187 GLU A O 1
ATOM 1396 N N . ALA A 1 188 ? 25.216 2.657 -35.159 1.00 98.62 188 ALA A N 1
ATOM 1397 C CA . ALA A 1 188 ? 24.602 3.006 -36.434 1.00 98.62 188 ALA A CA 1
ATOM 1398 C C . ALA A 1 188 ? 25.336 4.165 -37.127 1.00 98.62 188 ALA A C 1
ATOM 1400 O O . ALA A 1 188 ? 25.635 4.068 -38.316 1.00 98.62 188 ALA A O 1
ATOM 1401 N N . ASP A 1 189 ? 25.680 5.227 -36.396 1.00 98.69 189 ASP A N 1
ATOM 1402 C CA . ASP A 1 189 ? 26.435 6.364 -36.930 1.00 98.69 189 ASP A CA 1
ATOM 1403 C C . ASP A 1 189 ? 27.823 5.929 -37.424 1.00 98.69 189 ASP A C 1
ATOM 1405 O O . ASP A 1 189 ? 28.248 6.327 -38.513 1.00 98.69 189 ASP A O 1
ATOM 1409 N N . ALA A 1 190 ? 28.504 5.058 -36.673 1.00 98.62 190 ALA A N 1
ATOM 1410 C CA . ALA A 1 190 ? 29.787 4.485 -37.070 1.00 98.62 190 ALA A CA 1
ATOM 1411 C C . ALA A 1 190 ? 29.664 3.600 -38.322 1.00 98.62 190 ALA A C 1
ATOM 1413 O O . ALA A 1 190 ? 30.473 3.726 -39.241 1.00 98.62 190 ALA A O 1
ATOM 1414 N N . ALA A 1 191 ? 28.635 2.751 -38.401 1.00 98.62 191 ALA A N 1
ATOM 1415 C CA . ALA A 1 191 ? 28.376 1.913 -39.570 1.00 98.62 191 ALA A CA 1
ATOM 1416 C C . ALA A 1 191 ? 28.053 2.753 -40.818 1.00 98.62 191 ALA A C 1
ATOM 1418 O O . ALA A 1 191 ? 28.543 2.463 -41.908 1.00 98.62 191 ALA A O 1
ATOM 1419 N N . VAL A 1 192 ? 27.274 3.829 -40.664 1.00 98.75 192 VAL A N 1
ATOM 1420 C CA . VAL A 1 192 ? 26.972 4.769 -41.752 1.00 98.75 192 VAL A CA 1
ATOM 1421 C C . VAL A 1 192 ? 28.232 5.506 -42.212 1.00 98.75 192 VAL A C 1
ATOM 1423 O O . VAL A 1 192 ? 28.413 5.688 -43.416 1.00 98.75 192 VAL A O 1
ATOM 1426 N N . ALA A 1 193 ? 29.100 5.933 -41.292 1.00 98.69 193 ALA A N 1
ATOM 1427 C CA . ALA A 1 193 ? 30.375 6.558 -41.641 1.00 98.69 193 ALA A CA 1
ATOM 1428 C C . ALA A 1 193 ? 31.281 5.588 -42.416 1.00 98.69 193 ALA A C 1
ATOM 1430 O O . ALA A 1 193 ? 31.729 5.927 -43.508 1.00 98.69 193 ALA A O 1
ATOM 1431 N N . ALA A 1 194 ? 31.441 4.356 -41.924 1.00 98.69 194 ALA A N 1
ATOM 1432 C CA . ALA A 1 194 ? 32.222 3.322 -42.599 1.00 98.69 194 ALA A CA 1
ATOM 1433 C C . ALA A 1 194 ? 31.691 3.022 -44.012 1.00 98.69 194 ALA A C 1
ATOM 1435 O O . ALA A 1 194 ? 32.458 3.014 -44.970 1.00 98.69 194 ALA A O 1
ATOM 1436 N N . ALA A 1 195 ? 30.372 2.871 -44.174 1.00 98.62 195 ALA A N 1
ATOM 1437 C CA . ALA A 1 195 ? 29.763 2.635 -45.483 1.00 98.62 195 ALA A CA 1
ATOM 1438 C C . ALA A 1 195 ? 29.972 3.809 -46.460 1.00 98.62 195 ALA A C 1
ATOM 1440 O O . ALA A 1 195 ? 30.127 3.600 -47.666 1.00 98.62 195 ALA A O 1
ATOM 1441 N N . ARG A 1 196 ? 29.983 5.055 -45.964 1.00 98.69 196 ARG A N 1
ATOM 1442 C CA . ARG A 1 196 ? 30.294 6.240 -46.782 1.00 98.69 196 ARG A CA 1
ATOM 1443 C C . ARG A 1 196 ? 31.752 6.247 -47.228 1.00 98.69 196 ARG A C 1
ATOM 1445 O O . ARG A 1 196 ? 32.006 6.539 -48.395 1.00 98.69 196 ARG A O 1
ATOM 1452 N N . ASP A 1 197 ? 32.673 5.901 -46.335 1.00 98.69 197 ASP A N 1
ATOM 1453 C CA . ASP A 1 197 ? 34.101 5.826 -46.645 1.00 98.69 197 ASP A CA 1
ATOM 1454 C C . ASP A 1 197 ? 34.394 4.708 -47.657 1.00 98.69 197 ASP A C 1
ATOM 1456 O O . ASP A 1 197 ? 35.101 4.932 -48.642 1.00 98.69 197 ASP A O 1
ATOM 1460 N N . GLU A 1 198 ? 33.785 3.530 -47.486 1.00 98.62 198 GLU A N 1
ATOM 1461 C CA . GLU A 1 198 ? 33.864 2.421 -48.444 1.00 98.62 198 GLU A CA 1
ATOM 1462 C C . GLU A 1 198 ? 33.329 2.821 -49.823 1.00 98.62 198 GLU A C 1
ATOM 1464 O O . GLU A 1 198 ? 33.978 2.568 -50.841 1.00 98.62 198 GLU A O 1
ATOM 1469 N N . LEU A 1 199 ? 32.173 3.494 -49.872 1.00 98.69 199 LEU A N 1
ATOM 1470 C CA . LEU A 1 199 ? 31.591 3.976 -51.122 1.00 98.69 199 LEU A CA 1
ATOM 1471 C C . LEU A 1 199 ? 32.491 5.015 -51.803 1.00 98.69 199 LEU A C 1
ATOM 1473 O O . LEU A 1 199 ? 32.704 4.931 -53.013 1.00 98.69 199 LEU A O 1
ATOM 1477 N N . ALA A 1 200 ? 33.041 5.971 -51.051 1.00 98.56 200 ALA A N 1
ATOM 1478 C CA . ALA A 1 200 ? 33.958 6.978 -51.583 1.00 98.56 200 ALA A CA 1
ATOM 1479 C C . ALA A 1 200 ? 35.253 6.340 -52.120 1.00 98.56 200 ALA A C 1
ATOM 1481 O O . ALA A 1 200 ? 35.735 6.703 -53.200 1.00 98.56 200 ALA A O 1
ATOM 1482 N N . GLY A 1 201 ? 35.785 5.342 -51.408 1.00 98.44 201 GLY A N 1
ATOM 1483 C CA . GLY A 1 201 ? 36.920 4.535 -51.850 1.00 98.44 201 GLY A CA 1
ATOM 1484 C C . GLY A 1 201 ? 36.622 3.769 -53.140 1.00 98.44 201 GLY A C 1
ATOM 1485 O O . GLY A 1 201 ? 37.399 3.842 -54.094 1.00 98.44 201 GLY A O 1
ATOM 1486 N N . ALA A 1 202 ? 35.467 3.105 -53.219 1.00 98.44 202 ALA A N 1
ATOM 1487 C CA . ALA A 1 202 ? 35.026 2.380 -54.410 1.00 98.44 202 ALA A CA 1
ATOM 1488 C C . ALA A 1 202 ? 34.820 3.311 -55.617 1.00 98.44 202 ALA A C 1
ATOM 1490 O O . ALA A 1 202 ? 35.250 2.986 -56.724 1.00 98.44 202 ALA A O 1
ATOM 1491 N N . GLN A 1 203 ? 34.220 4.488 -55.414 1.00 98.62 203 GLN A N 1
ATOM 1492 C CA . GLN A 1 203 ? 34.045 5.501 -56.459 1.00 98.62 203 GLN A CA 1
ATOM 1493 C C . GLN A 1 203 ? 35.390 6.011 -56.985 1.00 98.62 203 GLN A C 1
ATOM 1495 O O . GLN A 1 203 ? 35.585 6.090 -58.199 1.00 98.62 203 GLN A O 1
ATOM 1500 N N . THR A 1 204 ? 36.332 6.302 -56.086 1.00 98.56 204 THR A N 1
ATOM 1501 C CA . THR A 1 204 ? 37.687 6.741 -56.453 1.00 98.56 204 THR A CA 1
ATOM 1502 C C . THR A 1 204 ? 38.428 5.650 -57.227 1.00 98.56 204 THR A C 1
ATOM 1504 O O . THR A 1 204 ? 39.010 5.921 -58.277 1.00 98.56 204 THR A O 1
ATOM 1507 N N . GLY A 1 205 ? 38.362 4.401 -56.755 1.00 98.50 205 GLY A N 1
ATOM 1508 C CA . GLY A 1 205 ? 38.965 3.253 -57.431 1.00 98.50 205 GLY A CA 1
ATOM 1509 C C . GLY A 1 205 ? 38.367 3.004 -58.817 1.00 98.50 205 GLY A C 1
ATOM 1510 O O . GLY A 1 205 ? 39.103 2.783 -59.777 1.00 98.50 205 GLY A O 1
ATOM 1511 N N . HIS A 1 206 ? 37.044 3.110 -58.956 1.00 98.31 206 HIS A N 1
ATOM 1512 C CA . HIS A 1 206 ? 36.372 2.969 -60.246 1.00 98.31 206 HIS A CA 1
ATOM 1513 C C . HIS A 1 206 ? 36.754 4.089 -61.223 1.00 98.31 206 HIS A C 1
ATOM 1515 O O . HIS A 1 206 ? 37.045 3.817 -62.387 1.00 98.31 206 HIS A O 1
ATOM 1521 N N . ALA A 1 207 ? 36.816 5.339 -60.757 1.00 98.38 207 ALA A N 1
ATOM 1522 C CA . ALA A 1 207 ? 37.265 6.463 -61.575 1.00 98.38 207 ALA A CA 1
ATOM 1523 C C . ALA A 1 207 ? 38.709 6.269 -62.070 1.00 98.38 207 ALA A C 1
ATOM 1525 O O . ALA A 1 207 ? 38.995 6.522 -63.240 1.00 98.38 207 ALA A O 1
ATOM 1526 N N . ALA A 1 208 ? 39.601 5.756 -61.215 1.00 98.44 208 ALA A N 1
ATOM 1527 C CA . ALA A 1 208 ? 40.973 5.428 -61.598 1.00 98.44 208 ALA A CA 1
ATOM 1528 C C . ALA A 1 208 ? 41.031 4.314 -62.660 1.00 98.44 208 ALA A C 1
ATOM 1530 O O . ALA A 1 208 ? 41.745 4.457 -63.650 1.00 98.44 208 ALA A O 1
ATOM 1531 N N . GLN A 1 209 ? 40.235 3.249 -62.508 1.00 98.38 209 GLN A N 1
ATOM 1532 C CA . GLN A 1 209 ? 40.137 2.169 -63.501 1.00 98.38 209 GLN A CA 1
ATOM 1533 C C . GLN A 1 209 ? 39.622 2.670 -64.857 1.00 98.38 209 GLN A C 1
ATOM 1535 O O . GLN A 1 209 ? 40.128 2.258 -65.902 1.00 98.38 209 GLN A O 1
ATOM 1540 N N . LEU A 1 210 ? 38.625 3.562 -64.860 1.00 98.50 210 LEU A N 1
ATOM 1541 C CA . LEU A 1 210 ? 38.126 4.180 -66.090 1.00 98.50 210 LEU A CA 1
ATOM 1542 C C . LEU A 1 210 ? 39.208 5.030 -66.762 1.00 98.50 210 LEU A C 1
ATOM 1544 O O . LEU A 1 210 ? 39.430 4.873 -67.960 1.00 98.50 210 LEU A O 1
ATOM 1548 N N . ALA A 1 211 ? 39.924 5.859 -65.999 1.00 98.25 211 ALA A N 1
ATOM 1549 C CA . ALA A 1 211 ? 41.019 6.672 -66.523 1.00 98.25 211 ALA A CA 1
ATOM 1550 C C . ALA A 1 211 ? 42.162 5.812 -67.096 1.00 98.25 211 ALA A C 1
ATOM 1552 O O . ALA A 1 211 ? 42.692 6.117 -68.164 1.00 98.25 211 ALA A O 1
ATOM 1553 N N . GLU A 1 212 ? 42.522 4.712 -66.427 1.00 98.38 212 GLU A N 1
ATOM 1554 C CA . GLU A 1 212 ? 43.527 3.765 -66.917 1.00 98.38 212 GLU A CA 1
ATOM 1555 C C . GLU A 1 212 ? 43.082 3.090 -68.220 1.00 98.38 212 GLU A C 1
ATOM 1557 O O . GLU A 1 212 ? 43.857 3.025 -69.181 1.00 98.38 212 GLU A O 1
ATOM 1562 N N . ARG A 1 213 ? 41.826 2.627 -68.275 1.00 98.25 213 ARG A N 1
ATOM 1563 C CA . ARG A 1 213 ? 41.232 2.036 -69.477 1.00 98.25 213 ARG A CA 1
ATOM 1564 C C . ARG A 1 213 ? 41.239 3.029 -70.633 1.00 98.25 213 ARG A C 1
ATOM 1566 O O . ARG A 1 213 ? 41.645 2.663 -71.733 1.00 98.25 213 ARG A O 1
ATOM 1573 N N . ASP A 1 214 ? 40.805 4.261 -70.399 1.00 98.50 214 ASP A N 1
ATOM 1574 C CA . ASP A 1 214 ? 40.732 5.291 -71.435 1.00 98.50 214 ASP A CA 1
ATOM 1575 C C . ASP A 1 214 ? 42.140 5.626 -71.958 1.00 98.50 214 ASP A C 1
ATOM 1577 O O . ASP A 1 214 ? 42.366 5.613 -73.168 1.00 98.50 214 ASP A O 1
ATOM 1581 N N . ALA A 1 215 ? 43.131 5.750 -71.068 1.00 98.25 215 ALA A N 1
ATOM 1582 C CA . ALA A 1 215 ? 44.529 5.917 -71.461 1.00 98.25 215 ALA A CA 1
ATOM 1583 C C . ALA A 1 215 ? 45.081 4.711 -72.249 1.00 98.25 215 ALA A C 1
ATOM 1585 O O . ALA A 1 215 ? 45.886 4.884 -73.166 1.00 98.25 215 ALA A O 1
ATOM 1586 N N . ALA A 1 216 ? 44.678 3.481 -71.912 1.00 98.19 216 ALA A N 1
ATOM 1587 C CA . ALA A 1 216 ? 45.057 2.283 -72.662 1.00 98.19 216 ALA A CA 1
ATOM 1588 C C . ALA A 1 216 ? 44.426 2.253 -74.063 1.00 98.19 216 ALA A C 1
ATOM 1590 O O . ALA A 1 216 ? 45.105 1.901 -75.029 1.00 98.19 216 ALA A O 1
ATOM 1591 N N . VAL A 1 217 ? 43.159 2.660 -74.188 1.00 98.38 217 VAL A N 1
ATOM 1592 C CA . VAL A 1 217 ? 42.463 2.789 -75.475 1.00 98.38 217 VAL A CA 1
ATOM 1593 C C . VAL A 1 217 ? 43.128 3.849 -76.351 1.00 98.38 217 VAL A C 1
ATOM 1595 O O . VAL A 1 217 ? 43.353 3.597 -77.534 1.00 98.38 217 VAL A O 1
ATOM 1598 N N . ASP A 1 218 ? 43.484 5.003 -75.790 1.00 98.31 218 ASP A N 1
ATOM 1599 C CA . ASP A 1 218 ? 44.146 6.074 -76.538 1.00 98.31 218 ASP A CA 1
ATOM 1600 C C . ASP A 1 218 ? 45.546 5.668 -77.013 1.00 98.31 218 ASP A C 1
ATOM 1602 O O . ASP A 1 218 ? 45.889 5.908 -78.173 1.00 98.31 218 ASP A O 1
ATOM 1606 N N . ARG A 1 219 ? 46.321 4.958 -76.178 1.00 98.19 219 ARG A N 1
ATOM 1607 C CA . ARG A 1 219 ? 47.594 4.347 -76.606 1.00 98.19 219 ARG A CA 1
ATOM 1608 C C . ARG A 1 219 ? 47.386 3.363 -77.756 1.00 98.19 219 ARG A C 1
ATOM 1610 O O . ARG A 1 219 ? 48.025 3.502 -78.792 1.00 98.19 219 ARG A O 1
ATOM 1617 N N . ALA A 1 220 ? 46.438 2.434 -77.623 1.00 97.94 220 ALA A N 1
ATOM 1618 C CA . ALA A 1 220 ? 46.149 1.453 -78.669 1.00 97.94 220 ALA A CA 1
ATOM 1619 C C . ALA A 1 220 ? 45.715 2.109 -79.995 1.00 97.94 220 ALA A C 1
ATOM 1621 O O . ALA A 1 220 ? 46.066 1.625 -81.072 1.00 97.94 220 ALA A O 1
ATOM 1622 N N . ARG A 1 221 ? 44.974 3.226 -79.939 1.00 98.00 221 ARG A N 1
ATOM 1623 C CA . ARG A 1 221 ? 44.618 4.023 -81.125 1.00 98.00 221 ARG A CA 1
ATOM 1624 C C . ARG A 1 221 ? 45.844 4.669 -81.766 1.00 98.00 221 ARG A C 1
ATOM 1626 O O . ARG A 1 221 ? 46.012 4.537 -82.976 1.00 98.00 221 ARG A O 1
ATOM 1633 N N . ALA A 1 222 ? 46.704 5.314 -80.978 1.00 98.00 222 ALA A N 1
ATOM 1634 C CA . ALA A 1 222 ? 47.931 5.940 -81.472 1.00 98.00 222 ALA A CA 1
ATOM 1635 C C . ALA A 1 222 ? 48.898 4.916 -82.099 1.00 98.00 222 ALA A C 1
ATOM 1637 O O . ALA A 1 222 ? 49.475 5.168 -83.163 1.00 98.00 222 ALA A O 1
ATOM 1638 N N . ASP A 1 223 ? 49.025 3.737 -81.486 1.00 97.75 223 ASP A N 1
ATOM 1639 C CA . ASP A 1 223 ? 49.817 2.623 -82.011 1.00 97.75 223 ASP A CA 1
ATOM 1640 C C . ASP A 1 223 ? 49.233 2.115 -83.336 1.00 97.75 223 ASP A C 1
ATOM 1642 O O . ASP A 1 223 ? 49.958 1.950 -84.318 1.00 97.75 223 ASP A O 1
ATOM 1646 N N . ALA A 1 224 ? 47.908 1.939 -83.414 1.00 97.44 224 ALA A N 1
ATOM 1647 C CA . ALA A 1 224 ? 47.231 1.520 -84.640 1.00 97.44 224 ALA A CA 1
ATOM 1648 C C . ALA A 1 224 ? 47.373 2.550 -85.776 1.00 97.44 224 ALA A C 1
ATOM 1650 O O . ALA A 1 224 ? 47.574 2.170 -86.931 1.00 97.44 224 ALA A O 1
ATOM 1651 N N . GLU A 1 225 ? 47.284 3.848 -85.483 1.00 97.69 225 GLU A N 1
ATOM 1652 C CA . GLU A 1 225 ? 47.531 4.918 -86.457 1.00 97.69 225 GLU A CA 1
ATOM 1653 C C . GLU A 1 225 ? 48.981 4.928 -86.947 1.00 97.69 225 GLU A C 1
ATOM 1655 O O . GLU A 1 225 ? 49.239 5.114 -88.139 1.00 97.69 225 GLU A O 1
ATOM 1660 N N . THR A 1 226 ? 49.935 4.695 -86.049 1.00 97.50 226 THR A N 1
ATOM 1661 C CA . THR A 1 226 ? 51.357 4.584 -86.392 1.00 97.50 226 THR A CA 1
ATOM 1662 C C . THR A 1 226 ? 51.611 3.371 -87.282 1.00 97.50 226 THR A C 1
ATOM 1664 O O . THR A 1 226 ? 52.135 3.541 -88.382 1.00 97.50 226 THR A O 1
ATOM 1667 N N . ALA A 1 227 ? 51.103 2.192 -86.915 1.00 96.56 227 ALA A N 1
ATOM 1668 C CA . ALA A 1 227 ? 51.194 0.985 -87.735 1.00 96.56 227 ALA A CA 1
ATOM 1669 C C . ALA A 1 227 ? 50.539 1.159 -89.119 1.00 96.56 227 ALA A C 1
ATOM 1671 O O . ALA A 1 227 ? 51.078 0.703 -90.127 1.00 96.56 227 ALA A O 1
ATOM 1672 N N . ARG A 1 228 ? 49.396 1.859 -89.210 1.00 97.00 228 ARG A N 1
ATOM 1673 C CA . ARG A 1 228 ? 48.757 2.193 -90.499 1.00 97.00 228 ARG A CA 1
ATOM 1674 C C . ARG A 1 228 ? 49.642 3.08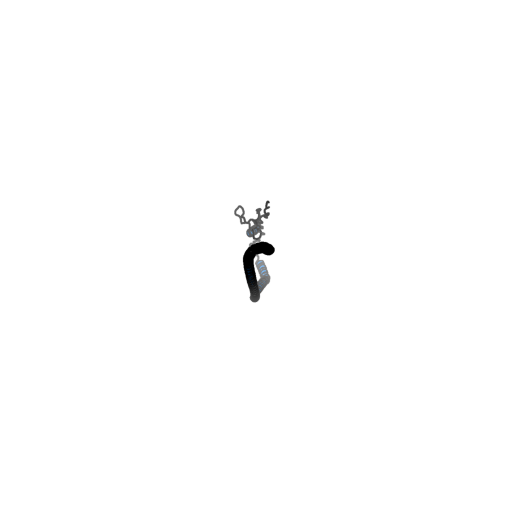6 -91.367 1.00 97.00 228 ARG A C 1
ATOM 1676 O O . ARG A 1 228 ? 49.734 2.845 -92.569 1.00 97.00 228 ARG A O 1
ATOM 1683 N N . ARG A 1 229 ? 50.288 4.102 -90.781 1.00 97.12 229 ARG A N 1
ATOM 1684 C CA . ARG A 1 229 ? 51.225 4.986 -91.497 1.00 97.12 229 ARG A CA 1
ATOM 1685 C C . ARG A 1 229 ? 52.450 4.222 -91.993 1.00 97.12 229 ARG A C 1
ATOM 1687 O O . ARG A 1 229 ? 52.820 4.373 -93.153 1.00 97.12 229 ARG A O 1
ATOM 1694 N N . GLU A 1 230 ? 53.031 3.370 -91.155 1.00 95.62 230 GLU A N 1
ATOM 1695 C CA . GLU A 1 230 ? 54.166 2.515 -91.521 1.00 95.62 230 GLU A CA 1
ATOM 1696 C C . GLU A 1 230 ? 53.804 1.530 -92.637 1.00 95.62 230 GLU A C 1
ATOM 1698 O O . GLU A 1 230 ? 54.533 1.413 -93.622 1.00 95.62 230 GLU A O 1
ATOM 1703 N N . ALA A 1 231 ? 52.643 0.874 -92.541 1.00 94.94 231 ALA A N 1
ATOM 1704 C CA . ALA A 1 231 ? 52.147 -0.019 -93.583 1.00 94.94 231 ALA A CA 1
ATOM 1705 C C . ALA A 1 231 ? 51.911 0.723 -94.910 1.00 94.94 231 ALA A C 1
ATOM 1707 O O . ALA A 1 231 ? 52.319 0.235 -95.964 1.00 94.94 231 ALA A O 1
ATOM 1708 N N . ALA A 1 232 ? 51.304 1.916 -94.875 1.00 94.94 232 ALA A N 1
ATOM 1709 C CA . ALA A 1 232 ? 51.105 2.744 -96.064 1.00 94.94 232 ALA A CA 1
ATOM 1710 C C . ALA A 1 232 ? 52.441 3.158 -96.709 1.00 94.94 232 ALA A C 1
ATOM 1712 O O . ALA A 1 232 ? 52.590 3.061 -97.928 1.00 94.94 232 ALA A O 1
ATOM 1713 N N . ALA A 1 233 ? 53.431 3.552 -95.901 1.00 93.81 233 ALA A N 1
ATOM 1714 C CA . ALA A 1 233 ? 54.775 3.873 -96.376 1.00 93.81 233 ALA A CA 1
ATOM 1715 C C . ALA A 1 233 ? 55.472 2.652 -97.005 1.00 93.81 233 ALA A C 1
ATOM 1717 O O . ALA A 1 233 ? 56.064 2.764 -98.078 1.00 93.81 233 ALA A O 1
ATOM 1718 N N . ALA A 1 234 ? 55.350 1.472 -96.392 1.00 92.31 234 ALA A N 1
ATOM 1719 C CA . ALA A 1 234 ? 55.910 0.230 -96.920 1.00 92.31 234 ALA A CA 1
ATOM 1720 C C . ALA A 1 234 ? 55.269 -0.193 -98.254 1.00 92.31 234 ALA A C 1
ATOM 1722 O O . ALA A 1 234 ? 55.964 -0.699 -99.135 1.00 92.31 234 ALA A O 1
ATOM 1723 N N . VAL A 1 235 ? 53.959 0.019 -98.428 1.00 93.94 235 VAL A N 1
ATOM 1724 C CA . VAL A 1 235 ? 53.263 -0.225 -99.703 1.00 93.94 235 VAL A CA 1
ATOM 1725 C C . VAL A 1 235 ? 53.737 0.755 -100.777 1.00 93.94 235 VAL A C 1
ATOM 1727 O O . VAL A 1 235 ? 54.059 0.321 -101.880 1.00 93.94 235 VAL A O 1
ATOM 1730 N N . ALA A 1 236 ? 53.841 2.049 -100.457 1.00 90.50 236 ALA A N 1
ATOM 1731 C CA . ALA A 1 236 ? 54.338 3.059 -101.392 1.00 90.50 236 ALA A CA 1
ATOM 1732 C C . ALA A 1 236 ? 55.775 2.761 -101.855 1.00 90.50 236 ALA A C 1
ATOM 1734 O O . ALA A 1 236 ? 56.062 2.839 -103.045 1.00 90.50 236 ALA A O 1
ATOM 1735 N N . ALA A 1 237 ? 56.652 2.335 -100.940 1.00 87.62 237 ALA A N 1
ATOM 1736 C CA . ALA A 1 237 ? 58.031 1.961 -101.256 1.00 87.62 237 ALA A CA 1
ATOM 1737 C C . ALA A 1 237 ? 58.152 0.728 -102.172 1.00 87.62 237 ALA A C 1
ATOM 1739 O O . ALA A 1 237 ? 59.158 0.581 -102.853 1.00 87.62 237 ALA A O 1
ATOM 1740 N N . ARG A 1 238 ? 57.153 -0.166 -102.197 1.00 87.31 238 ARG A N 1
ATOM 1741 C CA . ARG A 1 238 ? 57.122 -1.332 -103.103 1.00 87.31 238 ARG A CA 1
ATOM 1742 C C . ARG A 1 238 ? 56.592 -1.006 -104.501 1.00 87.31 238 ARG A C 1
ATOM 1744 O O . ARG A 1 238 ? 56.741 -1.834 -105.394 1.00 87.31 238 ARG A O 1
ATOM 1751 N N . ALA A 1 239 ? 55.914 0.129 -104.664 1.00 79.81 239 ALA A N 1
ATOM 1752 C CA . ALA A 1 239 ? 55.294 0.552 -105.919 1.00 79.81 239 ALA A CA 1
ATOM 1753 C C . ALA A 1 239 ? 56.161 1.534 -106.736 1.00 79.81 239 ALA A C 1
ATOM 1755 O O . ALA A 1 239 ? 55.789 1.854 -107.864 1.00 79.81 239 ALA A O 1
ATOM 1756 N N . ALA A 1 240 ? 57.269 2.013 -106.162 1.00 62.97 240 ALA A N 1
ATOM 1757 C CA . ALA A 1 240 ? 58.293 2.835 -106.811 1.00 62.97 240 ALA A CA 1
ATOM 1758 C C . ALA A 1 240 ? 59.443 1.961 -107.332 1.00 62.97 240 ALA A C 1
ATOM 1760 O O . ALA A 1 240 ? 60.003 2.319 -108.391 1.00 62.97 240 ALA A O 1
#